Protein AF-A0A964MVT4-F1 (afdb_monomer)

Mean predicted aligned error: 5.6 Å

Foldseek 3Di:
DPPQPLLVQLLVVLCCVLCVPPDPVLLLVLLQVVLCCVPPPVPPDPPDDCCNDSSSVSNCRNAVLSLLLVQLLQVCVVVVFDQQAQEEEEQQCQLVSNLLSSQVPHPHGHEYEYEHQDPSSQVNNVVSCVSSVHHYHYDYDHSLVVLQVCVVDALVNLLRYEYEYEQNLLVDDPVSSVSSLVSVLVSLVSHHKYKYWHDPPCVSCVPPVVSCVVCVVSVKDKDKDWFQDADDPVNNVSCVSNVHDRGTSITIMITD

Sequence (256 aa):
MTADPRLTTWLVALESRHMANLTRQEFTRAVRALSARYVERRNQLPDRSPLDSAGKRAAFALFYAPVHLLTTREAIAHLGVRTDLASLVDLGCGTGVCSAAWALLHDTPPSITGVDAHPWTLDEARWNWRTLGLRGQATRGDLVAAAKNLLTQNDAALARTGVIAGWSINELPKPERALLLGTIDQLLARGVTLVILEPLARGVTPWWDGCVERLAPRGIVSGDVKTDTDLPAPLDSFSDAAGFRKKGLGARCLHR

pLDDT: mean 87.74, std 14.26, range [39.69, 98.88]

Secondary structure (DSSP, 8-state):
----HHHHHHHHHHHHHHHTT--HHHHHHHHHHHHHHHHH-TTS--S--TT-SHHHHHHIIIIIHHHHHHHHHHHHHHTT-----SEEEEET-TTSHHHHHHHTTSSSPPEEEEEES-HHHHHHHHHHHHHTT--EEEEES-HHHHHHHHTTS-HHHHTTEEEEEES-GGGS-HHHHHHHHHHHHHHHHTT-EEEEEE-S-GGG-TTHHHHHHHHGGGT-EEEEEEE-PPPPHHHHHHHHHHT--SS-EEEEEEE-

Solvent-accessible surface area (backbone atoms only — not comparable to full-atom values): 13578 Å² total; per-residue (Å²): 134,74,82,50,65,49,59,53,53,38,52,53,50,37,48,56,64,51,41,71,88,43,55,70,67,54,38,44,52,24,32,31,60,48,37,51,43,72,74,75,37,77,93,73,65,70,98,68,64,87,59,80,43,72,44,33,41,28,25,43,59,56,45,51,38,52,53,44,19,53,37,38,34,51,40,43,61,74,67,65,52,85,54,85,40,61,32,37,37,22,38,35,26,47,49,32,32,50,57,47,25,55,33,71,68,19,94,64,61,33,43,35,43,29,23,25,77,52,70,70,32,36,54,43,16,43,48,46,26,53,62,58,74,42,57,55,48,59,44,81,40,58,41,53,61,53,55,52,55,55,71,75,55,54,55,76,60,32,53,30,25,35,39,37,29,56,65,32,66,75,72,44,57,72,69,61,37,54,52,35,56,58,43,48,52,55,43,43,76,42,42,36,33,42,41,38,36,35,73,67,56,60,90,72,45,80,62,49,64,64,48,49,66,70,37,38,91,73,59,47,44,77,49,78,42,70,37,83,56,75,56,60,69,76,50,43,70,46,29,72,60,39,74,49,71,77,59,55,50,51,32,28,36,39,35,75

Radius of gyration: 17.41 Å; Cα contacts (8 Å, |Δi|>4): 433; chains: 1; bounding box: 40×40×51 Å

Structure (mmCIF, N/CA/C/O backbone):
data_AF-A0A964MVT4-F1
#
_entry.id   AF-A0A964MVT4-F1
#
loop_
_atom_site.group_PDB
_atom_site.id
_atom_site.type_symbol
_atom_site.label_atom_id
_atom_site.label_alt_id
_atom_site.label_comp_id
_atom_site.label_asym_id
_atom_site.label_entity_id
_atom_site.label_seq_id
_atom_site.pdbx_PDB_ins_code
_atom_site.Cartn_x
_atom_site.Cartn_y
_atom_site.Cartn_z
_atom_site.occupancy
_atom_site.B_iso_or_equiv
_atom_site.auth_seq_id
_atom_site.auth_comp_id
_atom_site.auth_asym_id
_atom_site.auth_atom_id
_atom_site.pdbx_PDB_model_num
ATOM 1 N N . MET A 1 1 ? 6.175 -19.168 -3.877 1.00 51.94 1 MET A N 1
ATOM 2 C CA . MET A 1 1 ? 5.626 -17.79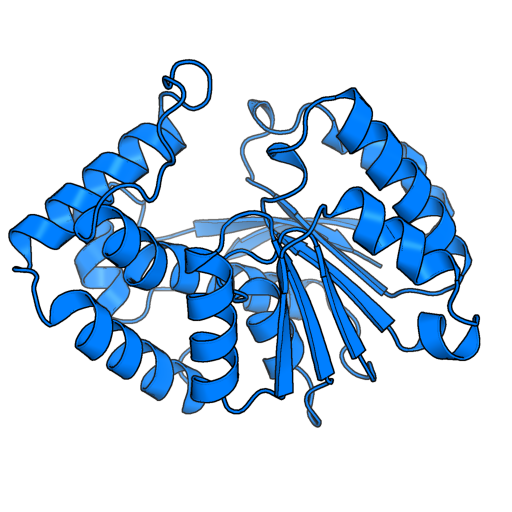5 -3.987 1.00 51.94 1 MET A CA 1
ATOM 3 C C . MET A 1 1 ? 4.815 -17.527 -5.265 1.00 51.94 1 MET A C 1
ATOM 5 O O . MET A 1 1 ? 3.920 -16.699 -5.215 1.00 51.94 1 MET A O 1
ATOM 9 N N . THR A 1 2 ? 5.021 -18.254 -6.371 1.00 53.09 2 THR A N 1
ATOM 10 C CA . THR A 1 2 ? 4.219 -18.173 -7.621 1.00 53.09 2 THR A CA 1
ATOM 11 C C . THR A 1 2 ? 3.040 -19.155 -7.703 1.00 53.09 2 THR A C 1
ATOM 13 O O . THR A 1 2 ? 2.444 -19.314 -8.763 1.00 53.09 2 THR A O 1
ATOM 16 N N . ALA A 1 3 ? 2.684 -19.827 -6.603 1.00 64.25 3 ALA A N 1
ATOM 17 C CA . ALA A 1 3 ? 1.617 -20.833 -6.617 1.00 64.25 3 ALA A CA 1
ATOM 18 C C . ALA A 1 3 ? 0.213 -20.228 -6.795 1.00 64.25 3 ALA A C 1
ATOM 20 O O . ALA A 1 3 ? -0.710 -20.942 -7.169 1.00 64.25 3 ALA A O 1
ATOM 21 N N . ASP A 1 4 ? 0.047 -18.924 -6.541 1.00 81.44 4 ASP A N 1
ATOM 22 C CA . ASP A 1 4 ? -1.209 -18.223 -6.798 1.00 81.44 4 ASP A CA 1
ATOM 23 C C . ASP A 1 4 ? -1.303 -17.854 -8.292 1.00 81.44 4 ASP A C 1
ATOM 25 O O . ASP A 1 4 ? -0.580 -16.955 -8.743 1.00 81.44 4 ASP A O 1
ATOM 29 N N . PRO A 1 5 ? -2.184 -18.501 -9.079 1.00 88.19 5 PRO A N 1
ATOM 30 C CA . PRO A 1 5 ? -2.280 -18.263 -10.520 1.00 88.19 5 PRO A CA 1
ATOM 31 C C . PRO A 1 5 ? -2.678 -16.818 -10.856 1.00 88.19 5 PRO A C 1
ATOM 33 O O . PRO A 1 5 ? -2.366 -16.330 -11.948 1.00 88.19 5 PRO A O 1
ATOM 36 N N . ARG A 1 6 ? -3.310 -16.100 -9.914 1.00 91.62 6 ARG A N 1
ATOM 37 C CA . ARG A 1 6 ? -3.652 -14.679 -10.070 1.00 91.62 6 ARG A CA 1
ATOM 38 C C . ARG A 1 6 ? -2.398 -13.817 -10.173 1.00 91.62 6 ARG A C 1
ATOM 40 O O . ARG A 1 6 ? -2.363 -12.908 -10.995 1.00 91.62 6 ARG A O 1
ATOM 47 N N . LEU A 1 7 ? -1.352 -14.126 -9.398 1.00 90.94 7 LEU A N 1
ATOM 48 C CA . LEU A 1 7 ? -0.091 -13.378 -9.435 1.00 90.94 7 LEU A CA 1
ATOM 49 C C . LEU A 1 7 ? 0.646 -13.584 -10.755 1.00 90.94 7 LEU A C 1
ATOM 51 O O . LEU A 1 7 ? 1.121 -12.617 -11.343 1.00 90.94 7 LEU A O 1
ATOM 55 N N . THR A 1 8 ? 0.697 -14.820 -11.251 1.00 89.62 8 THR A N 1
ATOM 56 C CA . THR A 1 8 ? 1.307 -15.123 -12.553 1.00 89.62 8 THR A CA 1
ATOM 57 C C . THR A 1 8 ? 0.573 -14.400 -13.683 1.00 89.62 8 THR A C 1
ATOM 59 O O . THR A 1 8 ? 1.203 -13.727 -14.496 1.00 89.62 8 THR A O 1
ATOM 62 N N . THR A 1 9 ? -0.762 -14.466 -13.691 1.00 92.50 9 THR A N 1
ATOM 63 C CA . THR A 1 9 ? -1.601 -13.771 -14.683 1.00 92.50 9 THR A CA 1
ATOM 64 C C . THR A 1 9 ? -1.392 -12.258 -14.632 1.00 92.50 9 THR A C 1
ATOM 66 O O . THR A 1 9 ? -1.230 -11.612 -15.666 1.00 92.50 9 THR A O 1
ATOM 69 N N . TRP A 1 10 ? -1.342 -11.689 -13.428 1.00 95.38 10 TRP A N 1
ATOM 70 C CA . TRP A 1 10 ? -1.111 -10.265 -13.219 1.00 95.38 10 TRP A CA 1
ATOM 71 C C . TRP A 1 10 ? 0.275 -9.803 -13.685 1.00 95.38 10 TRP A C 1
ATOM 73 O O . TRP A 1 10 ? 0.366 -8.776 -14.352 1.00 95.38 10 TRP A O 1
ATOM 83 N N . LEU A 1 11 ? 1.339 -10.565 -13.410 1.00 92.94 11 LEU A N 1
ATOM 84 C CA . LEU A 1 11 ? 2.696 -10.239 -13.870 1.00 92.94 11 LEU A CA 1
ATOM 85 C C . LEU A 1 11 ? 2.801 -10.236 -15.400 1.00 92.94 11 LEU A C 1
ATOM 87 O O . LEU A 1 11 ? 3.365 -9.303 -15.969 1.00 92.94 11 LEU A O 1
ATOM 91 N N . VAL A 1 12 ? 2.208 -11.229 -16.070 1.00 92.25 12 VAL A N 1
ATOM 92 C CA . VAL A 1 12 ? 2.156 -11.281 -17.542 1.00 92.25 12 VAL A CA 1
ATOM 93 C C . VAL A 1 12 ? 1.367 -10.094 -18.102 1.00 92.25 12 VAL A C 1
ATOM 95 O O . VAL A 1 12 ? 1.794 -9.455 -19.065 1.00 92.25 12 VAL A O 1
ATOM 98 N N . ALA A 1 13 ? 0.233 -9.755 -17.483 1.00 95.12 13 ALA A N 1
ATOM 99 C CA . ALA A 1 13 ? -0.580 -8.615 -17.893 1.00 95.12 13 ALA A CA 1
ATOM 100 C C . ALA A 1 13 ? 0.151 -7.275 -17.693 1.00 95.12 13 ALA A C 1
ATOM 102 O O . ALA A 1 13 ? 0.054 -6.394 -18.549 1.00 95.12 13 ALA A O 1
ATOM 103 N N . LEU A 1 14 ? 0.902 -7.121 -16.596 1.00 94.50 14 LEU A N 1
ATOM 104 C CA . LEU A 1 14 ? 1.741 -5.949 -16.346 1.00 94.50 14 LEU A CA 1
ATOM 105 C C . LEU A 1 14 ? 2.818 -5.808 -17.417 1.00 94.50 14 LEU A C 1
ATOM 107 O O . LEU A 1 14 ? 2.996 -4.714 -17.951 1.00 94.50 14 LEU A O 1
ATOM 111 N N . GLU A 1 15 ? 3.521 -6.900 -17.728 1.00 92.50 15 GLU A N 1
ATOM 112 C CA . GLU A 1 15 ? 4.575 -6.901 -18.740 1.00 92.50 15 GLU A CA 1
ATOM 113 C C . GLU A 1 15 ? 3.999 -6.508 -20.098 1.00 92.50 15 GLU A C 1
ATOM 115 O O . GLU A 1 15 ? 4.457 -5.536 -20.694 1.00 92.50 15 GLU A O 1
ATOM 120 N N . SER A 1 16 ? 2.925 -7.170 -20.536 1.00 93.62 16 SER A N 1
ATOM 121 C CA . SER A 1 16 ? 2.254 -6.846 -21.796 1.00 93.62 16 SER A CA 1
ATOM 122 C C . SER A 1 16 ? 1.813 -5.378 -21.864 1.00 93.62 16 SER A C 1
ATOM 124 O O . SER A 1 16 ? 2.060 -4.711 -22.868 1.00 93.62 16 SER A O 1
ATOM 126 N N . ARG A 1 17 ? 1.208 -4.847 -20.794 1.00 94.75 17 ARG A N 1
ATOM 127 C CA . ARG A 1 17 ? 0.702 -3.467 -20.742 1.00 94.75 17 ARG A CA 1
ATOM 128 C C . ARG A 1 17 ? 1.821 -2.430 -20.772 1.00 94.75 17 ARG A C 1
ATOM 130 O O . ARG A 1 17 ? 1.742 -1.467 -21.532 1.00 94.75 17 ARG A O 1
ATOM 137 N N . HIS A 1 18 ? 2.834 -2.594 -19.925 1.00 94.00 18 HIS A N 1
ATOM 138 C CA . HIS A 1 18 ? 3.852 -1.565 -19.696 1.00 94.00 18 HIS A CA 1
ATOM 139 C C . HIS A 1 18 ? 5.043 -1.668 -20.651 1.00 94.00 18 HIS A C 1
ATOM 141 O O . HIS A 1 18 ? 5.735 -0.671 -20.847 1.00 94.00 18 HIS A O 1
ATOM 147 N N . MET A 1 19 ? 5.238 -2.815 -21.308 1.00 92.25 19 MET A N 1
ATOM 148 C CA . MET A 1 19 ? 6.232 -2.987 -22.374 1.00 92.25 19 MET A CA 1
ATOM 149 C C . MET A 1 19 ? 5.684 -2.704 -23.778 1.00 92.25 19 MET A C 1
ATOM 151 O O . MET A 1 19 ? 6.477 -2.603 -24.708 1.00 92.25 19 MET A O 1
ATOM 155 N N . ALA A 1 20 ? 4.367 -2.527 -23.956 1.00 92.88 20 ALA A N 1
ATOM 156 C CA . ALA A 1 20 ? 3.736 -2.368 -25.275 1.00 92.88 20 ALA A CA 1
ATOM 157 C C . ALA A 1 20 ? 4.391 -1.300 -26.171 1.00 92.88 20 ALA A C 1
ATOM 159 O O . ALA A 1 20 ? 4.439 -1.459 -27.385 1.00 92.88 20 ALA A O 1
ATOM 160 N N . ASN A 1 21 ? 4.905 -0.225 -25.564 1.00 90.38 21 ASN A N 1
ATOM 161 C CA . ASN A 1 21 ? 5.529 0.900 -26.264 1.00 90.38 21 ASN A CA 1
ATOM 162 C C . ASN A 1 21 ? 6.964 1.176 -25.786 1.00 90.38 21 ASN A C 1
ATOM 164 O O . ASN A 1 21 ? 7.440 2.302 -25.911 1.00 90.38 21 ASN A O 1
ATOM 168 N N . LEU A 1 22 ? 7.628 0.191 -25.174 1.00 91.94 22 LEU A N 1
ATOM 169 C CA . LEU A 1 22 ? 8.990 0.334 -24.666 1.00 91.94 22 LEU A CA 1
ATOM 170 C C . LEU A 1 22 ? 9.855 -0.829 -25.127 1.00 91.94 22 LEU A C 1
ATOM 172 O O . LEU A 1 22 ? 9.506 -1.999 -24.987 1.00 91.94 22 LEU A O 1
ATOM 176 N N . THR A 1 23 ? 11.054 -0.510 -25.591 1.00 90.62 23 THR A N 1
ATOM 177 C CA . THR A 1 23 ? 12.108 -1.508 -25.722 1.00 90.62 23 THR A CA 1
ATOM 178 C C . THR A 1 23 ? 12.603 -1.935 -24.339 1.00 90.62 23 THR A C 1
ATOM 180 O O . THR A 1 23 ? 12.559 -1.184 -23.358 1.00 90.62 23 THR A O 1
ATOM 183 N N . ARG A 1 24 ? 13.178 -3.139 -24.254 1.00 87.06 24 ARG A N 1
ATOM 184 C CA . ARG A 1 24 ? 13.827 -3.617 -23.023 1.00 87.06 24 ARG A CA 1
ATOM 185 C C . ARG A 1 24 ? 14.935 -2.670 -22.543 1.00 87.06 24 ARG A C 1
ATOM 187 O O . ARG A 1 24 ? 15.077 -2.469 -21.343 1.00 87.06 24 ARG A O 1
ATOM 194 N N . GLN A 1 25 ? 15.680 -2.046 -23.458 1.00 87.69 25 GLN A N 1
ATOM 195 C CA . GLN A 1 25 ? 16.729 -1.084 -23.104 1.00 87.69 25 GLN A CA 1
ATOM 196 C C . GLN A 1 25 ? 16.159 0.191 -22.468 1.00 87.69 25 GLN A C 1
ATOM 198 O O . GLN A 1 25 ? 16.685 0.654 -21.453 1.00 87.69 25 GLN A O 1
ATOM 203 N N . GLU A 1 26 ? 15.075 0.742 -23.021 1.00 90.62 26 GLU A N 1
ATOM 204 C CA . GLU A 1 26 ? 14.391 1.911 -22.455 1.00 90.62 26 GLU A CA 1
ATOM 205 C C . GLU A 1 26 ? 13.823 1.610 -21.070 1.00 90.62 26 GLU A C 1
ATOM 207 O O . GLU A 1 26 ? 14.009 2.403 -20.143 1.00 90.62 26 GLU A O 1
ATOM 212 N N . PHE A 1 27 ? 13.207 0.437 -20.905 1.00 89.69 27 PHE A N 1
ATOM 213 C CA . PHE A 1 27 ? 12.705 -0.019 -19.616 1.00 89.69 27 PHE A CA 1
ATOM 214 C C . PHE A 1 27 ? 13.830 -0.151 -18.579 1.00 89.69 27 PHE A C 1
ATOM 216 O O . PHE A 1 27 ? 13.778 0.473 -17.520 1.00 89.69 27 PHE A O 1
ATOM 223 N N . THR A 1 28 ? 14.903 -0.881 -18.901 1.00 86.44 28 THR A N 1
ATOM 224 C CA . THR A 1 28 ? 16.081 -1.029 -18.032 1.00 86.44 28 THR A CA 1
ATOM 225 C C . THR A 1 28 ? 16.680 0.325 -17.644 1.00 86.44 28 THR A C 1
ATOM 227 O O . THR A 1 28 ? 17.035 0.542 -16.482 1.00 86.44 28 THR A O 1
ATOM 230 N N . ARG A 1 29 ? 16.771 1.269 -18.588 1.00 87.19 29 ARG A N 1
ATOM 231 C CA . ARG A 1 29 ? 17.250 2.627 -18.310 1.00 87.19 29 ARG A CA 1
ATOM 232 C C . ARG A 1 29 ? 16.333 3.362 -17.334 1.00 87.19 29 ARG A C 1
ATOM 234 O O . ARG A 1 29 ? 16.834 4.043 -16.441 1.00 87.19 29 ARG A O 1
ATOM 241 N N . ALA A 1 30 ? 15.018 3.218 -17.480 1.00 88.56 30 ALA A N 1
ATOM 242 C CA . ALA A 1 30 ? 14.048 3.827 -16.580 1.00 88.56 30 ALA A CA 1
ATOM 243 C C . ALA A 1 30 ? 14.106 3.233 -15.164 1.00 88.56 30 ALA A C 1
ATOM 245 O O . ALA A 1 30 ? 14.093 3.993 -14.195 1.00 88.56 30 ALA A O 1
ATOM 246 N N . VAL A 1 31 ? 14.255 1.909 -15.039 1.00 85.00 31 VAL A N 1
ATOM 247 C CA . VAL A 1 31 ? 14.448 1.236 -13.744 1.00 85.00 31 VAL A CA 1
ATOM 248 C C . VAL A 1 31 ? 15.709 1.758 -13.055 1.00 85.00 31 VAL A C 1
ATOM 250 O O . VAL A 1 31 ? 15.634 2.209 -11.917 1.00 85.00 31 VAL A O 1
ATOM 253 N N . ARG A 1 32 ? 16.850 1.818 -13.756 1.00 82.06 32 ARG A N 1
ATOM 254 C CA . ARG A 1 32 ? 18.101 2.394 -13.218 1.00 82.06 32 ARG A CA 1
ATOM 255 C C . ARG A 1 32 ? 17.933 3.841 -12.761 1.00 82.06 32 ARG A C 1
ATOM 257 O O . ARG A 1 32 ? 18.412 4.215 -11.692 1.00 82.06 32 ARG A O 1
ATOM 264 N N . ALA A 1 33 ? 17.243 4.650 -13.564 1.00 81.12 33 ALA A N 1
ATOM 265 C CA . ALA A 1 33 ? 16.996 6.051 -13.249 1.00 81.12 33 ALA A CA 1
ATOM 266 C C . ALA A 1 33 ? 16.136 6.226 -11.986 1.00 81.12 33 ALA A C 1
ATOM 268 O O . ALA A 1 33 ? 16.351 7.180 -11.238 1.00 81.12 33 ALA A O 1
ATOM 269 N N . LEU A 1 34 ? 15.186 5.320 -11.728 1.00 77.00 34 LEU A N 1
ATOM 270 C CA . LEU A 1 34 ? 14.426 5.298 -10.477 1.00 77.00 34 LEU A CA 1
ATOM 271 C C . LEU A 1 34 ? 15.247 4.735 -9.312 1.00 77.00 34 LEU A C 1
ATOM 273 O O . LEU A 1 34 ? 15.241 5.348 -8.249 1.00 77.00 34 LEU A O 1
ATOM 277 N N . SER A 1 35 ? 16.020 3.662 -9.500 1.00 72.00 35 SER A N 1
ATOM 278 C CA . SER A 1 35 ? 16.864 3.082 -8.441 1.00 72.00 35 SER A CA 1
ATOM 279 C C . SER A 1 35 ? 17.860 4.091 -7.881 1.00 72.00 35 SER A C 1
ATOM 281 O O . SER A 1 35 ? 17.959 4.237 -6.666 1.00 72.00 35 SER A O 1
ATOM 283 N N . ALA A 1 36 ? 18.539 4.858 -8.741 1.00 61.84 36 ALA A N 1
ATOM 284 C CA . ALA A 1 36 ? 19.455 5.912 -8.297 1.00 61.84 36 ALA A CA 1
ATOM 285 C C . ALA A 1 36 ? 18.740 6.986 -7.449 1.00 61.84 36 ALA A C 1
ATOM 287 O O . ALA A 1 36 ? 19.291 7.499 -6.475 1.00 61.84 36 ALA A O 1
ATOM 288 N N . ARG A 1 37 ? 17.475 7.295 -7.770 1.00 59.50 37 ARG A N 1
ATOM 289 C CA . ARG A 1 37 ? 16.637 8.212 -6.978 1.00 59.50 37 ARG A CA 1
ATOM 290 C C . ARG A 1 37 ? 16.221 7.607 -5.634 1.00 59.50 37 ARG A C 1
ATOM 292 O O . ARG A 1 37 ? 16.208 8.327 -4.640 1.00 59.50 37 ARG A O 1
ATOM 299 N N . TYR A 1 38 ? 15.912 6.311 -5.610 1.00 59.47 38 TYR A N 1
ATOM 300 C CA . TYR A 1 38 ? 15.508 5.572 -4.411 1.00 59.47 38 TYR A CA 1
ATOM 301 C C . TYR A 1 38 ? 16.663 5.335 -3.425 1.00 59.47 38 TYR A C 1
ATOM 303 O O . TYR A 1 38 ? 16.434 5.392 -2.220 1.00 59.47 38 TYR A O 1
ATOM 311 N N . VAL A 1 39 ? 17.881 5.084 -3.919 1.00 51.34 39 VAL A N 1
ATOM 312 C CA . VAL A 1 39 ? 19.040 4.682 -3.100 1.00 51.34 39 VAL A CA 1
ATOM 313 C C . VAL A 1 39 ? 19.921 5.865 -2.686 1.00 51.34 39 VAL A C 1
ATOM 315 O O . VAL A 1 39 ? 20.386 5.895 -1.552 1.00 51.34 39 VAL A O 1
ATOM 318 N N . GLU A 1 40 ? 20.148 6.854 -3.559 1.00 40.66 40 GLU A N 1
ATOM 319 C CA . GLU A 1 40 ? 21.238 7.823 -3.345 1.00 40.66 40 GLU A CA 1
ATOM 320 C C . GLU A 1 40 ? 20.779 9.261 -3.056 1.00 40.66 40 GLU A C 1
ATOM 322 O O . GLU A 1 40 ? 21.551 10.034 -2.492 1.00 40.66 40 GLU A O 1
ATOM 327 N N . ARG A 1 41 ? 19.565 9.681 -3.461 1.00 44.56 41 ARG A N 1
ATOM 328 C CA . ARG A 1 41 ? 19.238 11.127 -3.558 1.00 44.56 41 ARG A CA 1
ATOM 329 C C . ARG A 1 41 ? 17.814 11.539 -3.171 1.00 44.56 41 ARG A C 1
ATOM 331 O O . ARG A 1 41 ? 17.327 12.548 -3.677 1.00 44.56 41 ARG A O 1
ATOM 338 N N . ARG A 1 42 ? 17.140 10.842 -2.249 1.00 49.88 42 ARG A N 1
ATOM 339 C CA . ARG A 1 42 ? 15.764 11.214 -1.833 1.00 49.88 42 ARG A CA 1
ATOM 340 C C . ARG A 1 42 ? 15.655 12.655 -1.285 1.00 49.88 42 ARG A C 1
ATOM 342 O O . ARG A 1 42 ? 14.632 13.291 -1.493 1.00 49.88 42 ARG A O 1
ATOM 349 N N . ASN A 1 43 ? 16.730 13.200 -0.700 1.00 39.78 43 ASN A N 1
ATOM 350 C CA . ASN A 1 43 ? 16.789 14.566 -0.144 1.00 39.78 43 ASN A CA 1
ATOM 351 C C . ASN A 1 43 ? 17.239 15.668 -1.131 1.00 39.78 43 ASN A C 1
ATOM 353 O O . ASN A 1 43 ? 17.354 16.819 -0.724 1.00 39.78 43 ASN A O 1
ATOM 357 N N . GLN A 1 44 ? 17.546 15.349 -2.395 1.00 39.69 44 GLN A N 1
ATOM 358 C CA . GLN A 1 44 ? 18.120 16.313 -3.358 1.00 39.69 44 GLN A CA 1
ATOM 359 C C . GLN A 1 44 ? 17.345 16.411 -4.680 1.00 39.69 44 GLN A C 1
ATOM 361 O O . GLN A 1 44 ? 17.862 16.940 -5.666 1.00 39.69 44 GLN A O 1
ATOM 366 N N . LEU A 1 45 ? 16.127 15.874 -4.755 1.00 40.84 45 LEU A N 1
ATOM 367 C CA . LEU A 1 45 ? 15.395 15.850 -6.018 1.00 4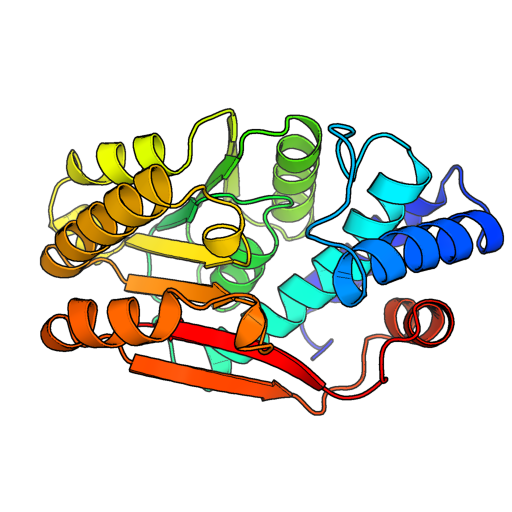0.84 45 LEU A CA 1
ATOM 368 C C . LEU A 1 45 ? 14.540 17.115 -6.197 1.00 40.84 45 LEU A C 1
ATOM 370 O O . LEU A 1 45 ? 13.815 17.487 -5.278 1.00 40.84 45 LEU A O 1
ATOM 374 N N . PRO A 1 46 ? 14.605 17.772 -7.372 1.00 39.78 46 PRO A N 1
ATOM 375 C CA . PRO A 1 46 ? 13.710 18.875 -7.709 1.00 39.78 46 PRO A CA 1
ATOM 376 C C . PRO A 1 46 ? 12.255 18.390 -7.800 1.00 39.78 46 PRO A C 1
ATOM 378 O O . PRO A 1 46 ? 12.020 17.207 -8.044 1.00 39.78 46 PRO A O 1
ATOM 381 N N . ASP A 1 47 ? 11.316 19.336 -7.706 1.00 48.28 47 ASP A N 1
ATOM 382 C CA . ASP A 1 47 ? 9.834 19.254 -7.671 1.00 48.28 47 ASP A CA 1
ATOM 383 C C . ASP A 1 47 ? 9.121 18.389 -8.749 1.00 48.28 47 ASP A C 1
ATOM 385 O O . ASP A 1 47 ? 7.897 18.392 -8.873 1.00 48.28 47 ASP A O 1
ATOM 389 N N . ARG A 1 48 ? 9.852 17.650 -9.594 1.00 50.66 48 ARG A N 1
ATOM 390 C CA . ARG A 1 48 ? 9.283 16.818 -10.665 1.00 50.66 48 ARG A CA 1
ATOM 391 C C . ARG A 1 48 ? 8.911 15.431 -10.149 1.00 50.66 48 ARG A C 1
ATOM 393 O O . ARG A 1 48 ? 9.790 14.661 -9.750 1.00 50.66 48 ARG A O 1
ATOM 400 N N . SER A 1 49 ? 7.620 15.101 -10.268 1.00 62.09 49 SER A N 1
ATOM 401 C CA . SER A 1 49 ? 7.047 13.795 -9.916 1.00 62.09 49 SER A CA 1
ATOM 402 C C . SER A 1 49 ? 7.925 12.631 -10.410 1.00 62.09 49 SER A C 1
ATOM 404 O O . SER A 1 49 ? 8.368 12.634 -11.568 1.00 62.09 49 SER A O 1
ATOM 406 N N . PRO A 1 50 ? 8.167 11.596 -9.581 1.00 62.50 50 PRO A N 1
ATOM 407 C CA . PRO A 1 50 ? 8.908 10.402 -9.987 1.00 62.50 50 PRO A CA 1
ATOM 408 C C . PRO A 1 50 ? 8.250 9.639 -11.151 1.00 62.50 50 PRO A C 1
ATOM 410 O O . PRO A 1 50 ? 8.875 8.740 -11.701 1.00 62.50 50 PRO A O 1
ATOM 413 N N . LEU A 1 51 ? 7.038 10.019 -11.570 1.00 75.25 51 LEU A N 1
ATOM 414 C CA . LEU A 1 51 ? 6.207 9.337 -12.565 1.00 75.25 51 LEU A CA 1
ATOM 415 C C . LEU A 1 51 ? 5.932 10.196 -13.819 1.00 75.25 51 LEU A C 1
ATOM 417 O O . LEU A 1 51 ? 4.966 9.967 -14.549 1.00 75.25 51 LEU A O 1
ATOM 421 N N . ASP A 1 52 ? 6.775 11.198 -14.080 1.00 80.88 52 ASP A N 1
ATOM 422 C CA . ASP A 1 52 ? 6.619 12.162 -15.181 1.00 80.88 52 ASP A CA 1
ATOM 423 C C . ASP A 1 52 ? 6.677 11.539 -16.597 1.00 80.88 52 ASP A C 1
ATOM 425 O O . ASP A 1 52 ? 6.024 12.041 -17.513 1.00 80.88 52 ASP A O 1
ATOM 429 N N . SER A 1 53 ? 7.367 10.410 -16.792 1.00 86.94 53 SER A N 1
ATOM 430 C CA . SER A 1 53 ? 7.516 9.753 -18.101 1.00 86.94 53 SER A CA 1
ATOM 431 C C . SER A 1 53 ? 6.875 8.366 -18.175 1.00 86.94 53 SER A C 1
ATOM 433 O O . SER A 1 53 ? 6.718 7.676 -17.167 1.00 86.94 53 SER A O 1
ATOM 435 N N . ALA A 1 54 ? 6.544 7.925 -19.396 1.00 89.19 54 ALA A N 1
ATOM 436 C CA . ALA A 1 54 ? 6.027 6.577 -19.647 1.00 89.19 54 ALA A CA 1
ATOM 437 C C . ALA A 1 54 ? 7.002 5.490 -19.165 1.00 89.19 54 ALA A C 1
ATOM 439 O O . ALA A 1 54 ? 6.580 4.547 -18.507 1.00 89.19 54 ALA A O 1
ATOM 440 N N . GLY A 1 55 ? 8.309 5.674 -19.393 1.00 91.06 55 GLY A N 1
ATOM 441 C CA . GLY A 1 55 ? 9.339 4.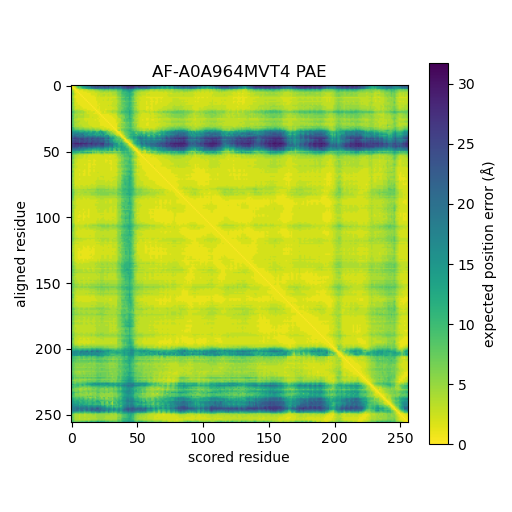755 -18.906 1.00 91.06 55 GLY A CA 1
ATOM 442 C C . GLY A 1 55 ? 9.385 4.652 -17.379 1.00 91.06 55 GLY A C 1
ATOM 443 O O . GLY A 1 55 ? 9.456 3.549 -16.848 1.00 91.06 55 GLY A O 1
ATOM 444 N N . LYS A 1 56 ? 9.303 5.774 -16.647 1.00 88.56 56 LYS A N 1
ATOM 445 C CA . LYS A 1 56 ? 9.294 5.739 -15.171 1.00 88.56 56 LYS A CA 1
ATOM 446 C C . LYS A 1 56 ? 8.013 5.113 -14.623 1.00 88.56 56 LYS A C 1
ATOM 448 O O . LYS A 1 56 ? 8.073 4.341 -13.674 1.00 88.56 56 LYS A O 1
ATOM 453 N N . ARG A 1 57 ? 6.869 5.401 -15.247 1.00 92.50 57 ARG A N 1
ATOM 454 C CA . ARG A 1 57 ? 5.586 4.762 -14.926 1.00 92.50 57 ARG A CA 1
ATOM 455 C C . ARG A 1 57 ? 5.638 3.250 -15.137 1.00 92.50 57 ARG A C 1
ATOM 457 O O . ARG A 1 57 ? 5.281 2.509 -14.227 1.00 92.50 57 ARG A O 1
ATOM 464 N N . ALA A 1 58 ? 6.181 2.801 -16.267 1.00 92.56 58 ALA A N 1
ATOM 465 C CA . ALA A 1 58 ? 6.409 1.387 -16.539 1.00 92.56 58 ALA A CA 1
ATOM 466 C C . ALA A 1 58 ? 7.358 0.757 -15.512 1.00 92.56 58 ALA A C 1
ATOM 468 O O . ALA A 1 58 ? 7.038 -0.282 -14.951 1.00 92.56 58 ALA A O 1
ATOM 469 N N . ALA A 1 59 ? 8.490 1.393 -15.199 1.00 90.00 59 ALA A N 1
ATOM 470 C CA . ALA A 1 59 ? 9.424 0.897 -14.188 1.00 90.00 59 ALA A CA 1
ATOM 471 C C . ALA A 1 59 ? 8.776 0.790 -12.794 1.00 90.00 59 ALA A C 1
ATOM 473 O O . ALA A 1 59 ? 8.967 -0.205 -12.097 1.00 90.00 59 ALA A O 1
ATOM 474 N N . PHE A 1 60 ? 7.962 1.769 -12.395 1.00 89.50 60 PHE A N 1
ATOM 475 C CA . PHE A 1 60 ? 7.217 1.700 -11.140 1.00 89.50 60 PHE A CA 1
ATOM 476 C C . PHE A 1 60 ? 6.200 0.552 -11.137 1.00 89.50 60 PHE A C 1
ATOM 478 O O . PHE A 1 60 ? 6.178 -0.244 -10.201 1.00 89.50 60 PHE A O 1
ATOM 485 N N . ALA A 1 61 ? 5.393 0.432 -12.191 1.00 93.19 61 ALA A N 1
ATOM 486 C CA . ALA A 1 61 ? 4.324 -0.558 -12.265 1.00 93.19 61 ALA A CA 1
ATOM 487 C C . ALA A 1 61 ? 4.819 -1.996 -12.498 1.00 93.19 61 ALA A C 1
ATOM 489 O O . ALA A 1 61 ? 4.252 -2.920 -11.931 1.00 93.19 61 ALA A O 1
ATOM 490 N N . LEU A 1 62 ? 5.864 -2.199 -13.304 1.00 91.56 62 LEU A N 1
ATOM 491 C CA . LEU A 1 62 ? 6.353 -3.525 -13.701 1.00 91.56 62 LEU A CA 1
ATOM 492 C C . LEU A 1 62 ? 7.493 -4.048 -12.817 1.00 91.56 62 LEU A C 1
ATOM 494 O O . LEU A 1 62 ? 7.725 -5.250 -12.796 1.00 91.56 62 LEU A O 1
ATOM 498 N N . PHE A 1 63 ? 8.202 -3.186 -12.080 1.00 88.38 63 PHE A N 1
ATOM 499 C CA . PHE A 1 63 ? 9.280 -3.620 -11.184 1.00 88.38 63 PHE A CA 1
ATOM 500 C C . PHE A 1 63 ? 8.949 -3.371 -9.709 1.00 88.38 63 PHE A C 1
ATOM 502 O O . PHE A 1 63 ? 8.794 -4.322 -8.944 1.00 88.38 63 PHE A O 1
ATOM 509 N N . TYR A 1 64 ? 8.790 -2.109 -9.299 1.00 87.50 64 TYR A N 1
ATOM 510 C CA . TYR A 1 64 ? 8.629 -1.774 -7.877 1.00 87.50 64 TYR A CA 1
ATOM 511 C C . TYR A 1 64 ? 7.298 -2.242 -7.289 1.00 87.50 64 TYR A C 1
ATOM 513 O O . TYR A 1 64 ? 7.273 -2.749 -6.172 1.00 87.50 64 TYR A O 1
ATOM 521 N N . ALA A 1 65 ? 6.195 -2.119 -8.026 1.00 92.62 65 ALA A N 1
ATOM 522 C CA . ALA A 1 65 ? 4.889 -2.536 -7.532 1.00 92.62 65 ALA A CA 1
ATOM 523 C C . ALA A 1 65 ? 4.818 -4.061 -7.271 1.00 92.62 65 ALA A C 1
ATOM 525 O O . ALA A 1 65 ? 4.387 -4.444 -6.183 1.00 92.62 65 ALA A O 1
ATOM 526 N N . PRO A 1 66 ? 5.314 -4.948 -8.158 1.00 92.25 66 PRO A N 1
ATOM 527 C CA . PRO A 1 66 ? 5.479 -6.367 -7.843 1.00 92.25 66 PRO A CA 1
ATOM 528 C C . PRO A 1 66 ? 6.392 -6.643 -6.653 1.00 92.25 66 PRO A C 1
ATOM 530 O O . PRO A 1 66 ? 6.037 -7.440 -5.789 1.00 92.25 66 PRO A O 1
ATOM 533 N N . VAL A 1 67 ? 7.531 -5.955 -6.562 1.00 88.62 67 VAL A N 1
ATOM 534 C CA . VAL A 1 67 ? 8.446 -6.053 -5.415 1.00 88.62 67 VAL A CA 1
ATOM 535 C C . VAL A 1 67 ? 7.726 -5.705 -4.103 1.00 88.62 67 VAL A C 1
ATOM 537 O O . VAL A 1 67 ? 7.818 -6.460 -3.134 1.00 88.62 67 VAL A O 1
ATOM 540 N N . HIS A 1 68 ? 6.950 -4.619 -4.073 1.00 92.31 68 HIS A N 1
ATOM 541 C CA . HIS A 1 68 ? 6.149 -4.215 -2.915 1.00 92.31 68 HIS A CA 1
ATOM 542 C C . HIS A 1 68 ? 5.025 -5.208 -2.607 1.00 92.31 68 HIS A C 1
ATOM 544 O O . HIS A 1 68 ? 4.817 -5.525 -1.437 1.00 92.31 68 HIS A O 1
ATOM 550 N N . LEU A 1 69 ? 4.336 -5.737 -3.626 1.00 94.62 69 LEU A N 1
ATOM 551 C CA . LEU A 1 69 ? 3.298 -6.755 -3.448 1.00 94.62 69 LEU A CA 1
ATOM 552 C C . LEU A 1 69 ? 3.868 -7.990 -2.751 1.00 94.62 69 LEU A C 1
ATOM 554 O O . LEU A 1 69 ? 3.328 -8.437 -1.743 1.00 94.62 69 LEU A O 1
ATOM 558 N N . LEU A 1 70 ? 4.967 -8.528 -3.286 1.00 91.31 70 LEU A N 1
ATOM 559 C CA . LEU A 1 70 ? 5.607 -9.729 -2.759 1.00 91.31 70 LEU A CA 1
ATOM 560 C C . LEU A 1 70 ? 6.133 -9.489 -1.340 1.00 91.31 70 LEU A C 1
ATOM 562 O O . LEU A 1 70 ? 5.846 -10.277 -0.447 1.00 91.31 70 LEU A O 1
ATOM 566 N N . THR A 1 71 ? 6.810 -8.359 -1.110 1.00 91.00 71 THR A N 1
ATOM 567 C CA . THR A 1 71 ? 7.297 -7.977 0.227 1.00 91.00 71 THR A CA 1
ATOM 568 C C . THR A 1 71 ? 6.150 -7.878 1.231 1.00 91.00 71 THR A C 1
ATOM 570 O O . THR A 1 71 ? 6.249 -8.404 2.335 1.00 91.00 71 THR A O 1
ATOM 573 N N . THR A 1 72 ? 5.046 -7.235 0.846 1.00 94.88 72 THR A N 1
ATOM 574 C CA . THR A 1 72 ? 3.884 -7.047 1.723 1.00 94.88 72 THR A CA 1
ATOM 575 C C . THR A 1 72 ? 3.204 -8.373 2.032 1.00 94.88 72 THR A C 1
ATOM 577 O O . THR A 1 72 ? 2.877 -8.637 3.184 1.00 94.88 72 THR A O 1
ATOM 580 N N . ARG A 1 73 ? 3.015 -9.228 1.020 1.00 93.50 73 ARG A N 1
ATOM 581 C CA . ARG A 1 73 ? 2.382 -10.540 1.187 1.00 93.50 73 ARG A CA 1
ATOM 582 C C . ARG A 1 73 ? 3.172 -11.401 2.167 1.00 93.50 73 ARG A C 1
ATOM 584 O O . ARG A 1 73 ? 2.586 -11.951 3.094 1.00 93.50 73 ARG A O 1
ATOM 591 N N . GLU A 1 74 ? 4.488 -11.472 1.986 1.00 90.81 74 GLU A N 1
ATOM 592 C CA . GLU A 1 74 ? 5.356 -12.235 2.881 1.00 90.81 74 GLU A CA 1
ATOM 593 C C . GLU A 1 74 ? 5.403 -11.630 4.285 1.00 90.81 74 GLU A C 1
ATOM 595 O O . GLU A 1 74 ? 5.344 -12.368 5.263 1.00 90.81 74 GLU A O 1
ATOM 600 N N . ALA A 1 75 ? 5.433 -10.301 4.411 1.00 92.44 75 ALA A N 1
ATOM 601 C CA . ALA A 1 75 ? 5.401 -9.650 5.715 1.00 92.44 75 ALA A CA 1
ATOM 602 C C . ALA A 1 75 ? 4.110 -9.953 6.484 1.00 92.44 75 ALA A C 1
ATOM 604 O O . ALA A 1 75 ? 4.171 -10.378 7.632 1.00 92.44 75 ALA A O 1
ATOM 605 N N . ILE A 1 76 ? 2.947 -9.796 5.853 1.00 94.25 76 ILE A N 1
ATOM 606 C CA . ILE A 1 76 ? 1.646 -10.051 6.489 1.00 94.25 76 ILE A CA 1
ATOM 607 C C . ILE A 1 76 ? 1.517 -11.526 6.887 1.00 94.25 76 ILE A C 1
ATOM 609 O O . ILE A 1 76 ? 1.090 -11.816 8.005 1.00 94.25 76 ILE A O 1
ATOM 613 N N . ALA A 1 77 ? 1.936 -12.446 6.011 1.00 91.69 77 ALA A N 1
ATOM 614 C CA . ALA A 1 77 ? 1.922 -13.878 6.297 1.00 91.69 77 ALA A CA 1
ATOM 615 C C . ALA A 1 77 ? 2.872 -14.250 7.448 1.00 91.69 77 ALA A C 1
ATOM 617 O O . ALA A 1 77 ? 2.477 -14.969 8.362 1.00 91.69 77 ALA A O 1
ATOM 618 N N . HIS A 1 78 ? 4.104 -13.734 7.437 1.00 91.00 78 HIS A N 1
ATOM 619 C CA . HIS A 1 78 ? 5.106 -14.010 8.466 1.00 91.00 78 HIS A CA 1
ATOM 620 C C . HIS A 1 78 ? 4.708 -13.461 9.841 1.00 91.00 78 HIS A C 1
ATOM 622 O O . HIS A 1 78 ? 4.929 -14.113 10.857 1.00 91.00 78 HIS A O 1
ATOM 628 N N . LEU A 1 79 ? 4.108 -12.270 9.872 1.00 91.06 79 LEU A N 1
ATOM 629 C CA . LEU A 1 79 ? 3.692 -11.594 11.102 1.00 91.06 79 LEU A CA 1
ATOM 630 C C . LEU A 1 79 ? 2.359 -12.123 11.659 1.00 91.06 79 LEU A C 1
ATOM 632 O O . LEU A 1 79 ? 1.941 -11.694 12.732 1.00 91.06 79 LEU A O 1
ATOM 636 N N . GLY A 1 80 ? 1.682 -13.032 10.945 1.00 91.75 80 GLY A N 1
ATOM 637 C CA . GLY A 1 80 ? 0.408 -13.611 11.377 1.00 91.75 80 GLY A CA 1
ATOM 638 C C . GLY A 1 80 ? -0.710 -12.575 11.511 1.00 91.75 80 GLY A C 1
ATOM 639 O O . GLY A 1 80 ? -1.567 -12.699 12.385 1.00 91.75 80 GLY A O 1
ATOM 640 N N . VAL A 1 81 ? -0.686 -11.527 10.682 1.00 94.81 81 VAL A N 1
ATOM 641 C CA . VAL A 1 81 ? -1.714 -10.480 10.711 1.00 94.81 81 VAL A CA 1
ATOM 642 C C . VAL A 1 81 ? -3.063 -11.080 10.324 1.00 94.81 81 VAL A C 1
ATOM 644 O O . VAL A 1 81 ? -3.163 -11.919 9.433 1.00 94.81 81 VAL A O 1
ATOM 647 N N . ARG A 1 82 ? -4.120 -10.606 10.981 1.00 95.06 82 ARG A N 1
ATOM 648 C CA . ARG A 1 82 ? -5.498 -11.049 10.777 1.00 95.06 82 ARG A CA 1
ATOM 649 C C . ARG A 1 82 ? -5.957 -10.977 9.308 1.00 95.06 82 ARG A C 1
ATOM 651 O O . ARG A 1 82 ? -5.759 -9.962 8.635 1.00 95.06 82 ARG A O 1
ATOM 658 N N . THR A 1 83 ? -6.646 -12.029 8.852 1.00 96.06 83 THR A N 1
ATOM 659 C CA . THR A 1 83 ? -7.156 -12.194 7.474 1.00 96.06 83 THR A CA 1
ATOM 660 C C . THR A 1 83 ? -8.655 -12.539 7.391 1.00 96.06 83 THR A C 1
ATOM 662 O O . THR A 1 83 ? -9.123 -13.111 6.411 1.00 96.06 83 THR A O 1
ATOM 665 N N . ASP A 1 84 ? -9.454 -12.155 8.390 1.00 96.31 84 ASP A N 1
ATOM 666 C CA . ASP A 1 84 ? -10.921 -12.342 8.435 1.00 96.31 84 ASP A CA 1
ATOM 667 C C . ASP A 1 84 ? -11.706 -11.005 8.367 1.00 96.31 84 ASP A C 1
ATOM 669 O O . ASP A 1 84 ? -12.867 -10.886 8.775 1.00 96.31 84 ASP A O 1
ATOM 673 N N . LEU A 1 85 ? -11.062 -9.967 7.827 1.00 98.12 85 LEU A N 1
ATOM 674 C CA . LEU A 1 85 ? -11.606 -8.608 7.713 1.00 98.12 85 LEU A CA 1
ATOM 675 C C . LEU A 1 85 ? -12.703 -8.504 6.648 1.00 98.12 85 LEU A C 1
ATOM 677 O O . LEU A 1 85 ? -12.693 -9.213 5.645 1.00 98.12 85 LEU A O 1
ATOM 681 N N . ALA A 1 86 ? -13.622 -7.556 6.841 1.00 98.12 86 ALA A N 1
ATOM 682 C CA . ALA A 1 86 ? -14.657 -7.230 5.858 1.00 98.12 86 ALA A CA 1
ATOM 683 C C . ALA A 1 86 ? -14.191 -6.165 4.850 1.00 98.12 86 ALA A C 1
ATOM 685 O O . ALA A 1 86 ? -14.584 -6.193 3.680 1.00 98.12 86 ALA A O 1
ATOM 686 N N . SER A 1 87 ? -13.343 -5.237 5.300 1.00 98.56 87 SER A N 1
ATOM 687 C CA . SER A 1 87 ? -12.864 -4.107 4.505 1.00 98.56 87 SER A CA 1
ATOM 688 C C . SER A 1 87 ? -11.403 -3.776 4.784 1.00 98.56 87 SER A C 1
ATOM 690 O O . SER A 1 87 ? -10.931 -3.906 5.914 1.00 98.56 87 SER A O 1
ATOM 692 N N . LEU A 1 88 ? -10.710 -3.295 3.753 1.00 98.81 88 LEU A N 1
ATOM 693 C CA . LEU A 1 88 ? -9.369 -2.727 3.832 1.00 98.81 88 LEU A CA 1
ATOM 694 C C . LEU A 1 88 ? -9.386 -1.263 3.403 1.00 98.81 88 LEU A C 1
ATOM 696 O O . LEU A 1 88 ? -10.028 -0.905 2.414 1.00 98.81 88 LEU A O 1
ATOM 700 N N . VAL A 1 89 ? -8.631 -0.438 4.119 1.00 98.81 89 VAL A N 1
ATOM 701 C CA . VAL A 1 89 ? -8.362 0.955 3.768 1.00 98.81 89 VAL A CA 1
ATOM 702 C C . VAL A 1 89 ? -6.868 1.125 3.536 1.00 98.81 89 VAL A C 1
ATOM 704 O O . VAL A 1 89 ? -6.071 0.840 4.426 1.00 98.81 89 VAL A O 1
ATOM 707 N N . ASP A 1 90 ? -6.500 1.586 2.346 1.00 98.75 90 ASP A N 1
ATOM 708 C CA . ASP A 1 90 ? -5.114 1.770 1.913 1.00 98.75 90 ASP A CA 1
ATOM 709 C C . ASP A 1 90 ? -4.773 3.268 1.871 1.00 98.75 90 ASP A C 1
ATOM 711 O O . ASP A 1 90 ? -5.276 4.020 1.026 1.00 98.75 90 ASP A O 1
ATOM 715 N N . LEU A 1 91 ? -3.977 3.715 2.844 1.00 98.50 91 LEU A N 1
ATOM 716 C CA . LEU A 1 91 ? -3.621 5.116 3.061 1.00 98.50 91 LEU A CA 1
ATOM 717 C C . LEU A 1 91 ? -2.335 5.460 2.302 1.00 98.50 91 LEU A C 1
ATOM 719 O O . LEU A 1 91 ? -1.241 5.046 2.690 1.00 98.50 91 LEU A O 1
ATOM 723 N N . GLY A 1 92 ? -2.462 6.261 1.242 1.00 97.50 92 GLY A N 1
ATOM 724 C CA . GLY A 1 92 ? -1.371 6.478 0.288 1.00 97.50 92 GLY A CA 1
ATOM 725 C C . GLY A 1 92 ? -1.169 5.234 -0.571 1.00 97.50 92 GLY A C 1
ATOM 726 O O . GLY A 1 92 ? -0.086 4.658 -0.594 1.00 97.50 92 GLY A O 1
ATOM 727 N N . CYS A 1 93 ? -2.250 4.780 -1.210 1.00 98.06 93 CYS A N 1
ATOM 728 C CA . CYS A 1 93 ? -2.311 3.451 -1.807 1.00 98.06 93 CYS A CA 1
ATOM 729 C C . CYS A 1 93 ? -1.364 3.248 -2.994 1.00 98.06 93 CYS A C 1
ATOM 731 O O . CYS A 1 93 ? -1.104 2.103 -3.371 1.00 98.06 93 CYS A O 1
ATOM 733 N N . GLY A 1 94 ? -0.847 4.318 -3.608 1.00 96.25 94 GLY A N 1
ATOM 734 C CA . GLY A 1 94 ? -0.037 4.223 -4.810 1.00 96.25 94 GLY A CA 1
ATOM 735 C C . GLY A 1 94 ? -0.751 3.387 -5.870 1.00 96.25 94 GLY A C 1
ATOM 736 O O . GLY A 1 94 ? -1.881 3.674 -6.253 1.00 96.25 94 GLY A O 1
ATOM 737 N N . THR A 1 95 ? -0.094 2.330 -6.344 1.00 97.75 95 THR A N 1
ATOM 738 C CA . THR A 1 95 ? -0.653 1.377 -7.318 1.00 97.75 95 THR A CA 1
ATOM 739 C C . THR A 1 95 ? -1.495 0.263 -6.674 1.00 97.75 95 THR A C 1
ATOM 741 O O . THR A 1 95 ? -1.772 -0.747 -7.318 1.00 97.75 95 THR A O 1
ATOM 744 N N . GLY A 1 96 ? -1.888 0.397 -5.406 1.00 98.31 96 GLY A N 1
ATOM 745 C CA . GLY A 1 96 ? -2.808 -0.498 -4.692 1.00 98.31 96 GLY A CA 1
ATOM 746 C C . GLY A 1 96 ? -2.248 -1.879 -4.340 1.00 98.31 96 GLY A C 1
ATOM 747 O O . GLY A 1 96 ? -2.997 -2.767 -3.935 1.00 98.31 96 GLY A O 1
ATOM 748 N N . VAL A 1 97 ? -0.945 -2.103 -4.516 1.00 98.12 97 VAL A N 1
ATOM 749 C CA . VAL A 1 97 ? -0.342 -3.438 -4.378 1.00 98.12 97 VAL A CA 1
ATOM 750 C C . VAL A 1 97 ? -0.224 -3.930 -2.936 1.00 98.12 97 VAL A C 1
ATOM 752 O O . VAL A 1 97 ? -0.264 -5.138 -2.714 1.00 98.12 97 VAL A O 1
ATOM 755 N N . CYS A 1 98 ? -0.131 -3.029 -1.956 1.00 98.38 98 CYS A N 1
ATOM 756 C CA . CYS A 1 98 ? -0.053 -3.395 -0.540 1.00 98.38 98 CYS A CA 1
ATOM 757 C C . CYS A 1 98 ? -1.395 -3.950 -0.043 1.00 98.38 98 CYS A C 1
ATOM 759 O O . CYS A 1 98 ? -1.454 -5.056 0.494 1.00 98.38 98 CYS A O 1
ATOM 761 N N . SER A 1 99 ? -2.496 -3.231 -0.288 1.00 98.69 99 SER A N 1
ATOM 762 C CA . SER A 1 99 ? -3.843 -3.742 0.001 1.00 98.69 99 SER A CA 1
ATOM 763 C C . SER A 1 99 ? -4.201 -4.971 -0.826 1.00 98.69 99 SER A C 1
ATOM 765 O O . SER A 1 99 ? -4.857 -5.873 -0.307 1.00 98.69 99 SER A O 1
ATOM 767 N N . ALA A 1 100 ? -3.737 -5.059 -2.078 1.00 98.56 100 ALA A N 1
ATOM 768 C CA . ALA A 1 100 ? -3.912 -6.265 -2.879 1.00 98.56 100 ALA A CA 1
ATOM 769 C C . ALA A 1 100 ? -3.218 -7.476 -2.239 1.00 98.56 100 ALA A C 1
ATOM 771 O O . ALA A 1 100 ? -3.828 -8.536 -2.120 1.00 98.56 100 ALA A O 1
ATOM 772 N N . ALA A 1 101 ? -1.972 -7.313 -1.783 1.00 97.69 101 ALA A N 1
ATOM 773 C CA . ALA A 1 101 ? -1.226 -8.363 -1.099 1.00 97.69 101 ALA A CA 1
ATOM 774 C C . ALA A 1 101 ? -1.966 -8.881 0.139 1.00 97.69 101 ALA A C 1
ATOM 776 O O . ALA A 1 101 ? -2.094 -10.093 0.301 1.00 97.69 101 ALA A O 1
ATOM 777 N N . TRP A 1 102 ? -2.494 -7.974 0.968 1.00 98.19 102 TRP A N 1
ATOM 778 C CA . TRP A 1 102 ? -3.274 -8.352 2.145 1.00 98.19 102 TRP A CA 1
ATOM 779 C C . TRP A 1 102 ? -4.570 -9.063 1.753 1.00 98.19 102 TRP A C 1
ATOM 781 O O . TRP A 1 102 ? -4.826 -10.165 2.224 1.00 98.19 102 TRP A O 1
ATOM 791 N N . ALA A 1 103 ? -5.349 -8.499 0.825 1.00 98.31 103 ALA A N 1
ATOM 792 C CA . ALA A 1 103 ? -6.629 -9.068 0.406 1.00 98.31 103 ALA A CA 1
ATOM 793 C C . ALA A 1 103 ? -6.503 -10.480 -0.189 1.00 98.31 103 ALA A C 1
ATOM 795 O O . ALA A 1 103 ? -7.397 -11.303 -0.009 1.00 98.31 103 ALA A O 1
ATOM 796 N N . LEU A 1 104 ? -5.400 -10.777 -0.884 1.00 97.19 104 LEU A N 1
ATOM 797 C CA . LEU A 1 104 ? -5.141 -12.093 -1.478 1.00 97.19 104 LEU A CA 1
ATOM 798 C C . LEU A 1 104 ? -4.861 -13.196 -0.445 1.00 97.19 104 LEU A C 1
ATOM 800 O O . LEU A 1 104 ? -4.918 -14.369 -0.815 1.00 97.19 104 LEU A O 1
ATOM 804 N N . LEU A 1 105 ? -4.550 -12.835 0.805 1.00 96.19 105 LEU A N 1
ATOM 805 C CA . LEU A 1 105 ? -4.336 -13.771 1.916 1.00 96.19 105 LEU A CA 1
ATOM 806 C C . LEU A 1 105 ? -5.637 -14.156 2.637 1.00 96.19 105 LEU A C 1
ATOM 808 O O . LEU A 1 105 ? -5.609 -15.001 3.526 1.00 96.19 105 LEU A O 1
ATOM 812 N N . HIS A 1 106 ? -6.764 -13.539 2.279 1.00 96.12 106 HIS A N 1
ATOM 813 C CA . HIS A 1 106 ? -8.073 -13.896 2.814 1.00 96.12 106 HIS A CA 1
ATOM 814 C C . HIS A 1 106 ? -8.702 -15.003 1.966 1.00 96.12 106 HIS A C 1
ATOM 816 O O . HIS A 1 106 ? -8.670 -14.931 0.735 1.00 96.12 106 HIS A O 1
ATOM 822 N N . ASP A 1 107 ? -9.383 -15.949 2.614 1.00 93.94 107 ASP A N 1
ATOM 823 C CA . ASP A 1 107 ? -10.212 -16.942 1.914 1.00 93.94 107 ASP A CA 1
ATOM 824 C C . ASP A 1 107 ? -11.340 -16.261 1.126 1.00 93.94 107 ASP A C 1
ATOM 826 O O . ASP A 1 107 ? -11.632 -16.610 -0.017 1.00 93.94 107 ASP A O 1
ATOM 830 N N . THR A 1 108 ? -11.954 -15.238 1.731 1.00 95.44 108 THR A N 1
ATOM 831 C CA . THR A 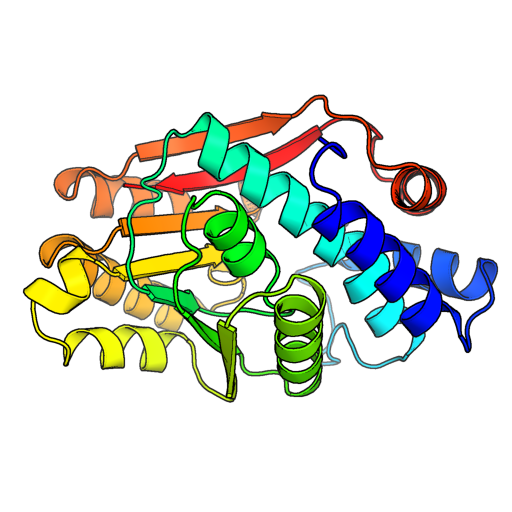1 108 ? -12.906 -14.335 1.074 1.00 95.44 108 THR A CA 1
ATOM 832 C C . THR A 1 108 ? -12.327 -12.921 1.045 1.00 95.44 108 THR A C 1
ATOM 834 O O . THR A 1 108 ? -12.291 -12.264 2.088 1.00 95.44 108 THR A O 1
ATOM 837 N N . PRO A 1 109 ? -11.891 -12.419 -0.126 1.00 97.19 109 PRO A N 1
ATOM 838 C CA . PRO A 1 109 ? -11.260 -11.110 -0.209 1.00 97.19 109 PRO A CA 1
ATOM 839 C C . PRO A 1 109 ? -12.170 -9.956 0.267 1.00 97.19 109 PRO A C 1
ATOM 841 O O . PRO A 1 109 ? -13.315 -9.832 -0.199 1.00 97.19 109 PRO A O 1
ATOM 844 N N . PRO A 1 110 ? -11.669 -9.072 1.151 1.00 98.38 110 PRO A N 1
ATOM 845 C CA . PRO A 1 110 ? -12.394 -7.895 1.623 1.00 98.38 110 PRO A CA 1
ATOM 846 C C . PRO A 1 110 ? -12.580 -6.867 0.500 1.00 98.38 110 PRO A C 1
ATOM 848 O O . PRO A 1 110 ? -11.886 -6.892 -0.520 1.00 98.38 110 PRO A O 1
ATOM 851 N N . SER A 1 111 ? -13.507 -5.923 0.682 1.00 98.62 111 SER A N 1
ATOM 852 C CA . SER A 1 111 ? -13.558 -4.740 -0.191 1.00 98.62 111 SER A CA 1
ATOM 853 C C . SER A 1 111 ? -12.414 -3.781 0.135 1.00 98.62 111 SER A C 1
ATOM 855 O O . SER A 1 111 ? -12.123 -3.564 1.310 1.00 98.62 111 SER A O 1
ATOM 857 N N . ILE A 1 112 ? -11.816 -3.166 -0.882 1.00 98.88 112 ILE A N 1
ATOM 858 C CA . ILE A 1 112 ? -10.668 -2.265 -0.734 1.00 98.88 112 ILE A CA 1
ATOM 859 C C . ILE A 1 112 ? -11.083 -0.826 -1.057 1.00 98.88 112 ILE A C 1
ATOM 861 O O . ILE A 1 112 ? -11.653 -0.567 -2.117 1.00 98.88 112 ILE A O 1
ATOM 865 N N . THR A 1 113 ? -10.729 0.111 -0.181 1.00 98.75 113 THR A N 1
ATOM 866 C CA . THR A 1 113 ? -10.783 1.553 -0.445 1.00 98.75 113 THR A CA 1
ATOM 867 C C . THR A 1 113 ? -9.372 2.120 -0.366 1.00 98.75 113 THR A C 1
ATOM 869 O O . THR A 1 113 ? -8.779 2.141 0.708 1.00 98.75 113 THR A O 1
ATOM 872 N N . GLY A 1 114 ? -8.827 2.594 -1.483 1.00 98.69 114 GLY A N 1
ATOM 873 C CA . GLY A 1 114 ? -7.525 3.260 -1.523 1.00 98.69 114 GLY A CA 1
ATOM 874 C C . GLY A 1 114 ? -7.642 4.765 -1.719 1.00 98.69 114 GLY A C 1
ATOM 875 O O . GLY A 1 114 ? -8.499 5.242 -2.469 1.00 98.69 114 GLY A O 1
ATOM 876 N N . VAL A 1 115 ? -6.761 5.514 -1.060 1.00 98.50 115 VAL A N 1
ATOM 877 C CA . VAL A 1 115 ? -6.636 6.965 -1.231 1.00 98.50 115 VAL A CA 1
ATOM 878 C C . VAL A 1 115 ? -5.204 7.317 -1.598 1.00 98.50 115 VAL A C 1
ATOM 880 O O . VAL A 1 115 ? -4.268 6.851 -0.956 1.00 98.50 115 VAL A O 1
ATOM 883 N N . ASP A 1 116 ? -5.034 8.142 -2.627 1.00 97.56 116 ASP A N 1
ATOM 884 C CA . ASP A 1 116 ? -3.737 8.671 -3.056 1.00 97.56 116 ASP A CA 1
ATOM 885 C C . ASP A 1 116 ? -3.911 10.051 -3.708 1.00 97.56 116 ASP A C 1
ATOM 887 O O . ASP A 1 116 ? -4.992 10.394 -4.197 1.00 97.56 116 ASP A O 1
ATOM 891 N N . ALA A 1 117 ? -2.852 10.856 -3.743 1.00 94.25 117 ALA A N 1
ATOM 892 C CA . ALA A 1 117 ? -2.883 12.174 -4.367 1.00 94.25 117 ALA A CA 1
ATOM 893 C C . ALA A 1 117 ? -2.694 12.113 -5.895 1.00 94.25 117 ALA A C 1
ATOM 895 O O . ALA A 1 117 ? -3.146 13.022 -6.610 1.00 94.25 117 ALA A O 1
ATOM 896 N N . HIS A 1 118 ? -2.026 11.070 -6.405 1.00 92.31 118 HIS A N 1
ATOM 897 C CA . HIS A 1 118 ? -1.555 11.004 -7.783 1.00 92.31 118 HIS A CA 1
ATOM 898 C C . HIS A 1 118 ? -2.558 10.271 -8.702 1.00 92.31 118 HIS A C 1
ATOM 900 O O . HIS A 1 118 ? -2.800 9.080 -8.552 1.00 92.31 118 HIS A O 1
ATOM 906 N N . PRO A 1 119 ? -3.129 10.923 -9.732 1.00 93.69 119 PRO A N 1
ATOM 907 C CA . PRO A 1 119 ? -4.195 10.323 -10.543 1.00 93.69 119 PRO A CA 1
ATOM 908 C C . PRO A 1 119 ? -3.763 9.051 -11.288 1.00 93.69 119 PRO A C 1
ATOM 910 O O . PRO A 1 119 ? -4.500 8.072 -11.305 1.00 93.69 119 PRO A O 1
ATOM 913 N N . TRP A 1 120 ? -2.547 9.026 -11.846 1.00 95.06 120 TRP A N 1
ATOM 914 C CA . TRP A 1 120 ? -2.061 7.832 -12.546 1.00 95.06 120 TRP A CA 1
ATOM 915 C C . TRP A 1 120 ? -1.922 6.608 -11.627 1.00 95.06 120 TRP A C 1
ATOM 917 O O . TRP A 1 120 ? -2.228 5.500 -12.054 1.00 95.06 120 TRP A O 1
ATOM 927 N N . THR A 1 121 ? -1.480 6.785 -10.374 1.00 95.19 121 THR A N 1
ATOM 928 C CA . THR A 1 121 ? -1.313 5.649 -9.457 1.00 95.19 121 THR A CA 1
ATOM 929 C C . THR A 1 121 ? -2.677 5.068 -9.091 1.00 95.19 121 THR A C 1
ATOM 931 O O . THR A 1 121 ? -2.826 3.852 -9.097 1.00 95.19 121 THR A O 1
ATOM 934 N N . LEU A 1 122 ? -3.698 5.916 -8.918 1.00 97.75 122 LEU A N 1
ATOM 935 C CA . LEU A 1 122 ? -5.086 5.493 -8.697 1.00 97.75 122 LEU A CA 1
ATOM 936 C C . LEU A 1 122 ? -5.650 4.677 -9.867 1.00 97.75 122 LEU A C 1
ATOM 938 O O . LEU A 1 122 ? -6.357 3.692 -9.646 1.00 97.75 122 LEU A O 1
ATOM 942 N N . ASP A 1 123 ? -5.354 5.064 -11.109 1.00 97.88 123 ASP A N 1
ATOM 943 C CA . ASP A 1 123 ? -5.774 4.294 -12.285 1.00 97.88 123 ASP A CA 1
ATOM 944 C C . ASP A 1 123 ? -5.084 2.927 -12.336 1.00 97.88 123 ASP A C 1
ATOM 946 O O . ASP A 1 123 ? -5.738 1.911 -12.593 1.00 97.88 123 ASP A O 1
ATOM 950 N N . GLU A 1 124 ? -3.793 2.876 -12.008 1.00 98.00 124 GLU A N 1
ATOM 951 C CA . GLU A 1 124 ? -3.060 1.616 -11.882 1.00 98.00 124 GLU A CA 1
ATOM 952 C C . GLU A 1 124 ? -3.549 0.770 -10.698 1.00 98.00 124 GLU A C 1
ATOM 954 O O . GLU A 1 124 ? -3.654 -0.443 -10.841 1.00 98.00 124 GLU A O 1
ATOM 959 N N . ALA A 1 125 ? -3.941 1.368 -9.568 1.00 98.62 125 ALA A N 1
ATOM 960 C CA . ALA A 1 125 ? -4.532 0.654 -8.433 1.00 98.62 125 ALA A CA 1
ATOM 961 C C . ALA A 1 125 ? -5.833 -0.048 -8.823 1.00 98.62 125 ALA A C 1
ATOM 963 O O . ALA A 1 125 ? -5.987 -1.253 -8.614 1.00 98.62 125 ALA A O 1
ATOM 964 N N . ARG A 1 126 ? -6.743 0.675 -9.489 1.00 98.69 126 ARG A N 1
ATOM 965 C CA . ARG A 1 126 ? -7.990 0.096 -10.012 1.00 98.69 126 ARG A CA 1
ATOM 966 C C . ARG A 1 126 ? -7.714 -1.022 -11.017 1.00 98.69 126 ARG A C 1
ATOM 968 O O . ARG A 1 126 ? -8.414 -2.036 -11.005 1.00 98.69 126 ARG A O 1
ATOM 975 N N . TRP A 1 127 ? -6.723 -0.844 -11.891 1.00 98.44 127 TRP A N 1
ATOM 976 C CA . TRP A 1 127 ? -6.337 -1.862 -12.867 1.00 98.44 127 TRP A CA 1
ATOM 977 C C . TRP A 1 127 ? -5.742 -3.107 -12.192 1.00 98.44 127 TRP A C 1
ATOM 979 O O . TRP A 1 127 ? -6.150 -4.222 -12.523 1.00 98.44 127 TRP A O 1
ATOM 989 N N . ASN A 1 128 ? -4.860 -2.933 -11.205 1.00 98.50 128 ASN A N 1
ATOM 990 C CA . ASN A 1 128 ? -4.249 -4.020 -10.439 1.00 98.50 128 ASN A CA 1
ATOM 991 C C . ASN A 1 128 ? -5.303 -4.827 -9.682 1.00 98.50 128 ASN A C 1
ATOM 993 O O . ASN A 1 128 ? -5.359 -6.045 -9.841 1.00 98.50 128 ASN A O 1
ATOM 997 N N . TRP A 1 129 ? -6.185 -4.171 -8.921 1.00 98.62 129 TRP A N 1
ATOM 998 C CA . TRP A 1 129 ? -7.242 -4.869 -8.186 1.00 98.62 129 TRP A CA 1
ATOM 999 C C . TRP A 1 129 ? -8.163 -5.647 -9.121 1.00 98.62 129 TRP A C 1
ATOM 1001 O O . TRP A 1 129 ? -8.410 -6.823 -8.873 1.00 98.62 129 TRP A O 1
ATOM 1011 N N . ARG A 1 130 ? -8.599 -5.051 -10.239 1.00 98.19 130 ARG A N 1
ATOM 1012 C CA . ARG A 1 130 ? -9.435 -5.752 -11.224 1.00 98.19 130 ARG A CA 1
ATOM 1013 C C . ARG A 1 130 ? -8.729 -6.978 -11.804 1.00 98.19 130 ARG A C 1
ATOM 1015 O O . ARG A 1 130 ? -9.335 -8.041 -11.880 1.00 98.19 130 ARG A O 1
ATOM 1022 N N . THR A 1 131 ? -7.464 -6.834 -12.194 1.00 97.88 131 THR A N 1
ATOM 1023 C CA . THR A 1 131 ? -6.667 -7.919 -12.796 1.00 97.88 131 THR A CA 1
ATOM 1024 C C . THR A 1 131 ? -6.416 -9.057 -11.804 1.00 97.88 131 THR A C 1
ATOM 1026 O O . THR A 1 131 ? -6.390 -10.220 -12.192 1.00 97.88 131 THR A O 1
ATOM 1029 N N . LEU A 1 132 ? -6.301 -8.738 -10.513 1.00 97.50 132 LEU A N 1
ATOM 1030 C CA . LEU A 1 132 ? -6.162 -9.707 -9.422 1.00 97.50 132 LEU A CA 1
ATOM 1031 C C . LEU A 1 132 ? -7.506 -10.284 -8.932 1.00 97.50 132 LEU A C 1
ATOM 1033 O O . LEU A 1 132 ? -7.514 -11.098 -8.009 1.00 97.50 132 LEU A O 1
ATOM 1037 N N . GLY A 1 133 ? -8.639 -9.882 -9.523 1.00 97.06 133 GLY A N 1
ATOM 1038 C CA . GLY A 1 133 ? -9.974 -10.344 -9.123 1.00 97.06 133 GLY A CA 1
ATOM 1039 C C . GLY A 1 133 ? -10.472 -9.763 -7.792 1.00 97.06 133 GLY A C 1
ATOM 1040 O O . GLY A 1 133 ? -11.298 -10.373 -7.119 1.00 97.06 133 GLY A O 1
ATOM 1041 N N . LEU A 1 134 ? -9.963 -8.598 -7.390 1.00 98.38 134 LEU A N 1
ATOM 1042 C CA . LEU A 1 134 ? -10.273 -7.925 -6.131 1.00 98.38 134 LEU A CA 1
ATOM 1043 C C . LEU A 1 134 ? -11.291 -6.794 -6.329 1.00 98.38 134 LEU A C 1
ATOM 1045 O O . LEU A 1 134 ? -11.284 -6.075 -7.332 1.00 98.38 134 LEU A O 1
ATOM 1049 N N . ARG A 1 135 ? -12.155 -6.595 -5.328 1.00 98.31 135 ARG A N 1
ATOM 1050 C CA . ARG A 1 135 ? -13.153 -5.515 -5.311 1.00 98.31 135 ARG A CA 1
ATOM 1051 C C . ARG A 1 135 ? -12.556 -4.267 -4.672 1.00 98.31 135 ARG A C 1
ATOM 1053 O O . ARG A 1 135 ? -12.611 -4.121 -3.454 1.00 98.31 135 ARG A O 1
ATOM 1060 N N . GLY A 1 136 ? -12.002 -3.376 -5.490 1.00 98.12 136 GLY A N 1
ATOM 1061 C CA . GLY A 1 136 ? -11.362 -2.153 -5.010 1.00 98.12 136 GLY A CA 1
ATOM 1062 C C . GLY A 1 136 ? -11.896 -0.869 -5.641 1.00 98.12 136 GLY A C 1
ATOM 1063 O O . GLY A 1 136 ? -12.246 -0.837 -6.822 1.00 98.12 136 GLY A O 1
ATOM 1064 N N . GLN A 1 137 ? -11.923 0.201 -4.850 1.00 98.25 137 GLN A N 1
ATOM 1065 C CA . GLN A 1 137 ? -12.181 1.570 -5.287 1.00 98.25 137 GLN A CA 1
ATOM 1066 C C . GLN A 1 137 ? -11.028 2.475 -4.861 1.00 98.25 137 GLN A C 1
ATOM 1068 O O . GLN A 1 137 ? -10.508 2.357 -3.757 1.00 98.25 137 GLN A O 1
ATOM 1073 N N . ALA A 1 138 ? -10.613 3.362 -5.763 1.00 98.19 138 ALA A N 1
ATOM 1074 C CA . ALA A 1 138 ? -9.535 4.312 -5.516 1.00 98.19 138 ALA A CA 1
ATOM 1075 C C . ALA A 1 138 ? -10.090 5.728 -5.645 1.00 98.19 138 ALA A C 1
ATOM 1077 O O . ALA A 1 138 ? -10.759 6.029 -6.641 1.00 98.19 138 ALA A O 1
ATOM 1078 N N . THR A 1 139 ? -9.788 6.588 -4.681 1.00 97.81 139 THR A N 1
ATOM 1079 C CA . THR A 1 139 ? -10.249 7.977 -4.652 1.00 97.81 139 THR A CA 1
ATOM 1080 C C . THR A 1 139 ? -9.058 8.907 -4.523 1.00 97.81 139 THR A C 1
ATOM 1082 O O . THR A 1 139 ? -8.127 8.648 -3.764 1.00 97.81 139 THR A O 1
ATOM 1085 N N . ARG A 1 140 ? -9.092 10.019 -5.262 1.00 98.06 140 ARG A N 1
ATOM 1086 C CA . ARG A 1 140 ? -8.078 11.055 -5.108 1.00 98.06 140 ARG A CA 1
ATOM 1087 C C . ARG A 1 140 ? -8.315 11.808 -3.810 1.00 98.06 140 ARG A C 1
ATOM 1089 O O . ARG A 1 140 ? -9.409 12.331 -3.612 1.00 98.06 140 ARG A O 1
ATOM 1096 N N . GLY A 1 141 ? -7.307 11.891 -2.954 1.00 96.50 141 GLY A N 1
ATOM 1097 C CA . GLY A 1 141 ? -7.455 12.576 -1.678 1.00 96.50 141 GLY A CA 1
ATOM 1098 C C . GLY A 1 141 ? -6.186 12.610 -0.844 1.00 96.50 141 GLY A C 1
ATOM 1099 O O . GLY A 1 141 ? -5.159 12.044 -1.212 1.00 96.50 141 GLY A O 1
ATOM 1100 N N . ASP A 1 142 ? -6.294 13.294 0.289 1.00 96.38 142 ASP A N 1
ATOM 1101 C CA . ASP A 1 142 ? -5.274 13.320 1.328 1.00 96.38 142 ASP A CA 1
ATOM 1102 C C . ASP A 1 142 ? -5.458 12.132 2.282 1.00 96.38 142 ASP A C 1
ATOM 1104 O O . ASP A 1 142 ? -6.565 11.852 2.754 1.00 96.38 142 ASP A O 1
ATOM 1108 N N . LEU A 1 143 ? -4.366 11.429 2.576 1.00 96.31 143 LEU A N 1
ATOM 1109 C CA . LEU A 1 143 ? -4.409 10.217 3.391 1.00 96.31 143 LEU A CA 1
ATOM 1110 C C . LEU A 1 143 ? -4.671 10.525 4.879 1.00 96.31 143 LEU A C 1
ATOM 1112 O O . LEU A 1 143 ? -5.286 9.711 5.568 1.00 96.31 143 LEU A O 1
ATOM 1116 N N . VAL A 1 144 ? -4.283 11.708 5.378 1.00 97.69 144 VAL A N 1
ATOM 1117 C CA . VAL A 1 144 ? -4.580 12.124 6.761 1.00 97.69 144 VAL A CA 1
ATOM 1118 C C . VAL A 1 144 ? -6.076 12.398 6.917 1.00 97.69 144 VAL A C 1
ATOM 1120 O O . VAL A 1 144 ? -6.696 11.950 7.883 1.00 97.69 144 VAL A O 1
ATOM 1123 N N . ALA A 1 145 ? -6.684 13.086 5.950 1.00 97.94 145 ALA A N 1
ATOM 1124 C CA . ALA A 1 145 ? -8.122 13.307 5.883 1.00 97.94 145 ALA A CA 1
ATOM 1125 C C . ALA A 1 145 ? -8.891 11.983 5.758 1.00 97.94 145 ALA A C 1
ATOM 1127 O O . ALA A 1 145 ? -9.875 11.777 6.468 1.00 97.94 145 ALA A O 1
ATOM 1128 N N . ALA A 1 146 ? -8.414 11.053 4.926 1.00 98.06 146 ALA A N 1
ATOM 1129 C CA . ALA A 1 146 ? -9.007 9.723 4.806 1.00 98.06 146 ALA A CA 1
ATOM 1130 C C . ALA A 1 146 ? -8.997 8.962 6.143 1.00 98.06 146 ALA A C 1
ATOM 1132 O O . ALA A 1 146 ? -10.032 8.438 6.551 1.00 98.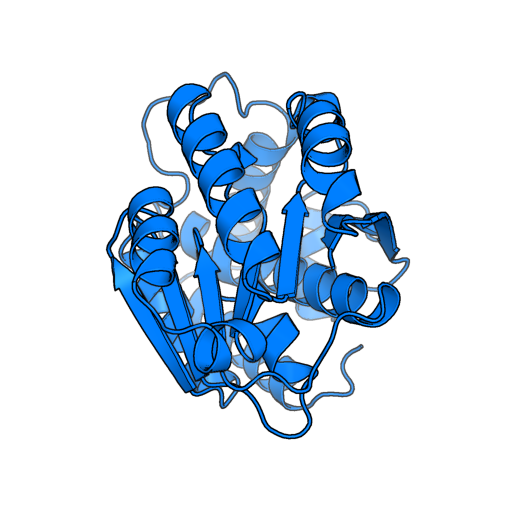06 146 ALA A O 1
ATOM 1133 N N . ALA A 1 147 ? -7.871 8.967 6.866 1.00 98.38 147 ALA A N 1
ATOM 1134 C CA . ALA A 1 147 ? -7.774 8.348 8.187 1.00 98.38 147 ALA A CA 1
ATOM 1135 C C . ALA A 1 147 ? -8.742 8.986 9.199 1.00 98.38 147 ALA A C 1
ATOM 1137 O O . ALA A 1 147 ? -9.407 8.277 9.952 1.00 98.38 147 ALA A O 1
ATOM 1138 N N . LYS A 1 148 ? -8.879 10.319 9.192 1.00 98.38 148 LYS A N 1
ATOM 1139 C CA . LYS A 1 148 ? -9.841 11.027 10.055 1.00 98.38 148 LYS A CA 1
ATOM 1140 C C . LYS A 1 148 ? -11.285 10.656 9.728 1.00 98.38 148 LYS A C 1
ATOM 1142 O O . LYS A 1 148 ? -12.079 10.460 10.641 1.00 98.38 148 LYS A O 1
ATOM 1147 N N . ASN A 1 149 ? -11.621 10.501 8.450 1.00 98.00 149 ASN A N 1
ATOM 1148 C CA . ASN A 1 149 ? -12.965 10.101 8.037 1.00 98.00 149 ASN A CA 1
ATOM 1149 C C . ASN A 1 149 ? -13.335 8.704 8.556 1.00 98.00 149 ASN A C 1
ATOM 1151 O O . ASN A 1 149 ? -14.500 8.468 8.872 1.00 98.00 149 ASN A O 1
ATOM 1155 N N . LEU A 1 150 ? -12.372 7.793 8.735 1.00 97.94 150 LEU A N 1
ATOM 1156 C CA . LEU A 1 150 ? -12.641 6.493 9.363 1.00 97.94 150 LEU A CA 1
ATOM 1157 C C . LEU A 1 150 ? -13.130 6.622 10.809 1.00 97.94 150 LEU A C 1
ATOM 1159 O O . LEU A 1 150 ? -13.948 5.814 11.236 1.00 97.94 150 LEU A O 1
ATOM 1163 N N . LEU A 1 151 ? -12.720 7.658 11.547 1.00 97.75 151 LEU A N 1
ATOM 1164 C CA . LEU A 1 151 ? -13.211 7.895 12.910 1.00 97.75 151 LEU A CA 1
ATOM 1165 C C . LEU A 1 151 ? -14.715 8.212 12.959 1.00 97.75 151 LEU A C 1
ATOM 1167 O O . LEU A 1 151 ? -15.309 8.164 14.030 1.00 97.75 151 LEU A O 1
ATOM 1171 N N . THR A 1 152 ? -15.356 8.504 11.828 1.00 97.19 152 THR A N 1
ATOM 1172 C CA . THR A 1 152 ? -16.816 8.695 11.774 1.00 97.19 152 THR A CA 1
ATOM 1173 C C . THR A 1 152 ? -17.594 7.376 11.711 1.00 97.19 152 THR A C 1
ATOM 1175 O O . THR A 1 152 ? -18.799 7.363 11.952 1.00 97.19 152 THR A O 1
ATOM 1178 N N . GLN A 1 153 ? -16.922 6.259 11.411 1.00 97.19 153 GLN A N 1
ATOM 1179 C CA . GLN A 1 153 ? -17.529 4.927 11.386 1.00 97.19 153 GLN A CA 1
ATOM 1180 C C . GLN A 1 153 ? -17.835 4.441 12.807 1.00 97.19 153 GLN A C 1
ATOM 1182 O O . GLN A 1 153 ? -17.232 4.909 13.770 1.00 97.19 153 GLN A O 1
ATOM 1187 N N . ASN A 1 154 ? -18.754 3.485 12.952 1.00 97.31 154 ASN A N 1
ATOM 1188 C CA . ASN A 1 154 ? -19.042 2.853 14.245 1.00 97.31 154 ASN A CA 1
ATOM 1189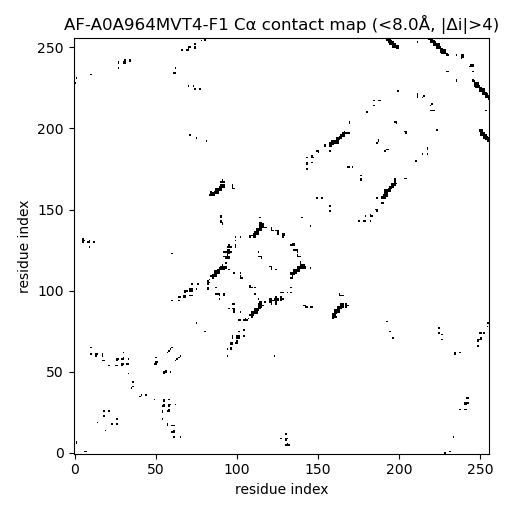 C C . ASN A 1 154 ? -18.004 1.770 14.611 1.00 97.31 154 ASN A C 1
ATOM 1191 O O . ASN A 1 154 ? -17.296 1.253 13.746 1.00 97.31 154 ASN A O 1
ATOM 1195 N N . ASP A 1 155 ? -17.940 1.402 15.895 1.00 97.25 155 ASP A N 1
ATOM 1196 C CA . ASP A 1 155 ? -16.926 0.471 16.420 1.00 97.25 155 ASP A CA 1
ATOM 1197 C C . ASP A 1 155 ? -17.038 -0.939 15.825 1.00 97.25 155 ASP A C 1
ATOM 1199 O O . ASP A 1 155 ? -16.024 -1.574 15.553 1.00 97.25 155 ASP A O 1
ATOM 1203 N N . ALA A 1 156 ? -18.255 -1.421 15.551 1.00 96.81 156 ALA A N 1
ATOM 1204 C CA . ALA A 1 156 ? -18.460 -2.740 14.953 1.00 96.81 156 ALA A CA 1
ATOM 1205 C C . ALA A 1 156 ? -17.888 -2.824 13.525 1.00 96.81 156 ALA A C 1
ATOM 1207 O O . ALA A 1 156 ? -17.304 -3.840 13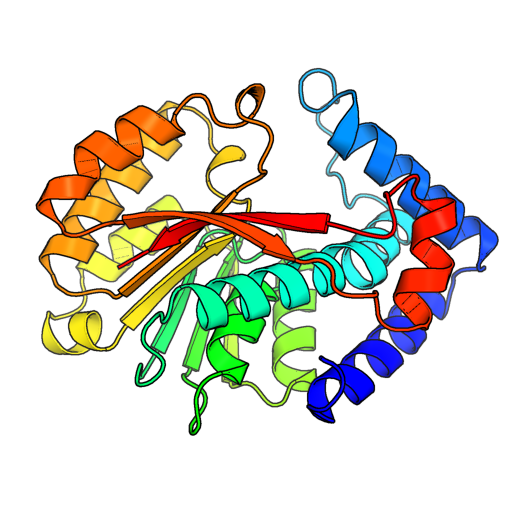.144 1.00 96.81 156 ALA A O 1
ATOM 1208 N N . ALA A 1 157 ? -18.016 -1.749 12.744 1.00 97.19 157 ALA A N 1
ATOM 1209 C CA . ALA A 1 157 ? -17.412 -1.643 11.420 1.00 97.19 157 ALA A CA 1
ATOM 1210 C C . ALA A 1 157 ? -15.879 -1.535 11.507 1.00 97.19 157 ALA A C 1
ATOM 1212 O O . ALA A 1 157 ? -15.162 -2.226 10.776 1.00 97.19 157 ALA A O 1
ATOM 1213 N N . LEU A 1 158 ? -15.361 -0.719 12.432 1.00 97.88 158 LEU A N 1
ATOM 1214 C CA . LEU A 1 158 ? -13.917 -0.555 12.636 1.00 97.88 158 LEU A CA 1
ATOM 1215 C C . LEU A 1 158 ? -13.243 -1.849 13.104 1.00 97.88 158 LEU A C 1
ATOM 1217 O O . LEU A 1 158 ? -12.178 -2.191 12.595 1.00 97.88 158 LEU A O 1
ATOM 1221 N N . ALA A 1 159 ? -13.900 -2.629 13.965 1.00 96.94 159 ALA A N 1
ATOM 1222 C CA . ALA A 1 159 ? -13.417 -3.930 14.427 1.00 96.94 159 ALA A CA 1
ATOM 1223 C C . ALA A 1 159 ? -13.219 -4.954 13.295 1.00 96.94 159 ALA A C 1
ATOM 1225 O O . ALA A 1 159 ? -12.488 -5.930 13.468 1.00 96.94 159 ALA A O 1
ATOM 1226 N N . ARG A 1 160 ? -13.841 -4.744 12.127 1.00 97.81 160 ARG A N 1
ATOM 1227 C CA . ARG A 1 160 ? -13.695 -5.578 10.920 1.00 97.81 160 ARG A CA 1
ATOM 1228 C C . ARG A 1 160 ? -12.942 -4.876 9.787 1.00 97.81 160 ARG A C 1
ATOM 1230 O O . ARG A 1 160 ? -12.959 -5.365 8.655 1.00 97.81 160 ARG A O 1
ATOM 1237 N N . THR A 1 161 ? -12.295 -3.749 10.085 1.00 98.62 161 THR A N 1
ATOM 1238 C CA . THR A 1 161 ? -11.530 -2.948 9.129 1.00 98.62 161 THR A CA 1
ATOM 1239 C C . THR A 1 161 ? -10.030 -3.136 9.341 1.00 98.62 161 THR A C 1
ATOM 1241 O O . THR A 1 161 ? -9.518 -2.977 10.451 1.00 98.62 161 THR A O 1
ATOM 1244 N N . GLY A 1 162 ? -9.323 -3.451 8.257 1.00 98.69 162 GLY A N 1
ATOM 1245 C CA . GLY A 1 162 ? -7.870 -3.345 8.178 1.00 98.69 162 GLY A CA 1
ATOM 1246 C C . GLY A 1 162 ? -7.456 -1.996 7.608 1.00 98.69 162 GLY A C 1
ATOM 1247 O O . GLY A 1 162 ? -8.052 -1.518 6.646 1.00 98.69 162 GLY A O 1
ATOM 1248 N N . VAL A 1 163 ? -6.427 -1.389 8.181 1.00 98.75 163 VAL A N 1
ATOM 1249 C CA . VAL A 1 163 ? -5.783 -0.182 7.665 1.00 98.75 163 VAL A CA 1
ATOM 1250 C C . VAL A 1 163 ? -4.359 -0.544 7.279 1.00 98.75 163 VAL A C 1
ATOM 1252 O O . VAL A 1 163 ? -3.622 -1.093 8.097 1.00 98.75 163 VAL A O 1
ATOM 1255 N N . ILE A 1 164 ? -3.971 -0.243 6.043 1.00 98.75 164 ILE A N 1
ATOM 1256 C CA . ILE A 1 164 ? -2.613 -0.449 5.549 1.00 98.75 164 ILE A CA 1
ATOM 1257 C C . ILE A 1 164 ? -2.009 0.858 5.045 1.00 98.75 164 ILE A C 1
ATOM 1259 O O . ILE A 1 164 ? -2.696 1.673 4.433 1.00 98.75 164 ILE A O 1
ATOM 1263 N N . ALA A 1 165 ? -0.724 1.057 5.324 1.00 98.00 165 ALA A N 1
ATOM 1264 C CA . ALA A 1 165 ? 0.077 2.145 4.778 1.00 98.00 165 ALA A CA 1
ATOM 1265 C C . ALA A 1 165 ? 1.467 1.602 4.424 1.00 98.00 165 ALA A C 1
ATOM 1267 O O . ALA A 1 165 ? 2.259 1.284 5.312 1.00 98.00 165 ALA A O 1
ATOM 1268 N N . GLY A 1 166 ? 1.746 1.430 3.131 1.00 96.06 166 GLY A N 1
ATOM 1269 C CA . GLY A 1 166 ? 3.023 0.895 2.655 1.00 96.06 166 GLY A CA 1
ATOM 1270 C C . GLY A 1 166 ? 3.858 1.969 1.973 1.00 96.06 166 GLY A C 1
ATOM 1271 O O . GLY A 1 166 ? 3.478 2.436 0.904 1.00 96.06 166 GLY A O 1
ATOM 1272 N N . TRP A 1 167 ? 5.004 2.319 2.560 1.00 92.00 167 TRP A N 1
ATOM 1273 C CA . TRP A 1 167 ? 5.959 3.318 2.058 1.00 92.00 167 TRP A CA 1
ATOM 1274 C C . TRP A 1 167 ? 5.363 4.716 1.830 1.00 92.00 167 TRP A C 1
ATOM 1276 O O . TRP A 1 167 ? 5.894 5.485 1.032 1.00 92.00 167 TRP A O 1
ATOM 1286 N N . SER A 1 168 ? 4.245 5.033 2.490 1.00 92.56 168 SER A N 1
ATOM 1287 C CA . SER A 1 168 ? 3.516 6.291 2.310 1.00 92.56 168 SER A CA 1
ATOM 1288 C C . SER A 1 168 ? 3.694 7.260 3.482 1.00 92.56 168 SER A C 1
ATOM 1290 O O . SER A 1 168 ? 3.662 8.475 3.292 1.00 92.56 168 SER A O 1
ATOM 1292 N N . ILE A 1 169 ? 3.923 6.768 4.706 1.00 91.75 169 ILE A N 1
ATOM 1293 C CA . ILE A 1 169 ? 4.023 7.626 5.899 1.00 91.75 169 ILE A CA 1
ATOM 1294 C C . ILE A 1 169 ? 5.368 8.360 5.928 1.00 91.75 169 ILE A C 1
ATOM 1296 O O . ILE A 1 169 ? 5.440 9.517 6.357 1.00 91.75 169 ILE A O 1
ATOM 1300 N N . ASN A 1 170 ? 6.444 7.731 5.450 1.00 87.12 170 ASN A N 1
ATOM 1301 C CA . ASN A 1 170 ? 7.746 8.382 5.299 1.00 87.12 170 ASN A CA 1
ATOM 1302 C C . ASN A 1 170 ? 7.758 9.524 4.262 1.00 87.12 170 ASN A C 1
ATOM 1304 O O . ASN A 1 170 ? 8.672 10.347 4.303 1.00 87.12 170 ASN A O 1
ATOM 1308 N N . GLU A 1 171 ? 6.767 9.597 3.369 1.00 85.94 171 GLU A N 1
ATOM 1309 C CA . GLU A 1 171 ? 6.611 10.682 2.387 1.00 85.94 171 GLU A CA 1
ATOM 1310 C C . GLU A 1 171 ? 5.950 11.927 2.974 1.00 85.94 171 GLU A C 1
ATOM 1312 O O . GLU A 1 171 ? 6.073 13.017 2.416 1.00 85.94 171 GLU A O 1
ATOM 1317 N N . LEU A 1 172 ? 5.292 11.790 4.127 1.00 88.25 172 LEU A N 1
ATOM 1318 C CA . LEU A 1 172 ? 4.625 12.907 4.774 1.00 88.25 172 LEU A CA 1
ATOM 1319 C C . LEU A 1 172 ? 5.625 13.869 5.426 1.00 88.25 172 LEU A C 1
ATOM 1321 O O . LEU A 1 172 ? 6.558 13.430 6.123 1.00 88.25 172 LEU A O 1
ATOM 1325 N N . PRO A 1 173 ? 5.382 15.189 5.318 1.0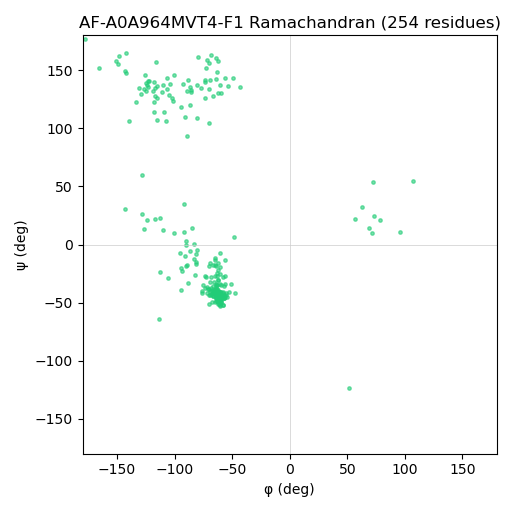0 89.12 173 PRO A N 1
ATOM 1326 C CA . PRO A 1 173 ? 6.073 16.147 6.155 1.00 89.12 173 PRO A CA 1
ATOM 1327 C C . PRO A 1 173 ? 5.752 15.904 7.640 1.00 89.12 173 PRO A C 1
ATOM 1329 O O . PRO A 1 173 ? 4.784 15.239 8.023 1.00 89.12 173 PRO A O 1
ATOM 1332 N N . LYS A 1 174 ? 6.639 16.392 8.515 1.00 89.06 174 LYS A N 1
ATOM 1333 C CA . LYS A 1 174 ? 6.607 16.079 9.954 1.00 89.06 174 LYS A CA 1
ATOM 1334 C C . LYS A 1 174 ? 5.259 16.416 10.632 1.00 89.06 174 LYS A C 1
ATOM 1336 O O . LYS A 1 174 ? 4.819 15.576 11.422 1.00 89.06 174 LYS A O 1
ATOM 1341 N N . PRO A 1 175 ? 4.608 17.570 10.376 1.00 91.81 175 PRO A N 1
ATOM 1342 C CA . PRO A 1 175 ? 3.318 17.899 10.991 1.00 91.81 175 PRO A CA 1
ATOM 1343 C C . PRO A 1 175 ? 2.195 16.930 10.598 1.00 91.81 175 PRO A C 1
ATOM 1345 O O . PRO A 1 175 ? 1.505 16.394 11.463 1.00 91.81 175 PRO A O 1
ATOM 1348 N N . GLU A 1 176 ? 2.052 16.645 9.308 1.00 93.75 176 GLU A N 1
ATOM 1349 C CA . GLU A 1 176 ? 1.034 15.759 8.743 1.00 93.75 176 GLU A CA 1
ATOM 1350 C C . GLU A 1 176 ? 1.235 14.328 9.233 1.00 93.75 176 GLU A C 1
ATOM 1352 O O . GLU A 1 176 ? 0.281 13.667 9.647 1.00 93.75 176 GLU A O 1
ATOM 1357 N N . ARG A 1 177 ? 2.492 13.874 9.291 1.00 93.88 177 ARG A N 1
ATOM 1358 C CA . ARG A 1 177 ? 2.836 12.581 9.881 1.00 93.88 177 ARG A CA 1
ATOM 1359 C C . ARG A 1 177 ? 2.415 12.502 11.347 1.00 93.88 177 ARG A C 1
ATOM 1361 O O . ARG A 1 177 ? 1.811 11.516 11.750 1.00 93.88 177 ARG A O 1
ATOM 1368 N N . ALA A 1 178 ? 2.688 13.527 12.155 1.00 92.62 178 ALA A N 1
ATOM 1369 C CA . ALA A 1 178 ? 2.288 13.531 13.564 1.00 92.62 178 ALA A CA 1
ATOM 1370 C C . ALA A 1 178 ? 0.758 13.465 13.739 1.00 92.62 178 ALA A C 1
ATOM 1372 O O . ALA A 1 178 ? 0.271 12.744 14.617 1.00 92.62 178 ALA A O 1
ATOM 1373 N N . LEU A 1 179 ? 0.009 14.169 12.880 1.00 95.94 179 LEU A N 1
ATOM 1374 C CA . LEU A 1 179 ? -1.455 14.121 12.839 1.00 95.94 179 LEU A CA 1
ATOM 1375 C C . LEU A 1 179 ? -1.973 12.732 12.455 1.00 95.94 179 LEU A C 1
ATOM 1377 O O . LEU A 1 179 ? -2.887 12.218 13.106 1.00 95.94 179 LEU A O 1
ATOM 1381 N N . LEU A 1 180 ? -1.382 12.109 11.433 1.00 96.75 180 LEU A N 1
ATOM 1382 C CA . LEU A 1 180 ? -1.741 10.756 11.024 1.00 96.75 180 LEU A CA 1
ATOM 1383 C C . LEU A 1 180 ? -1.520 9.761 12.164 1.00 96.75 180 LEU A C 1
ATOM 1385 O O . LEU A 1 180 ? -2.435 9.016 12.500 1.00 96.75 180 LEU A O 1
ATOM 1389 N N . LEU A 1 181 ? -0.349 9.779 12.805 1.00 94.38 181 LEU A N 1
ATOM 1390 C CA . LEU A 1 181 ? -0.035 8.836 13.883 1.00 94.38 181 LEU A CA 1
ATOM 1391 C C . LEU A 1 181 ? -0.963 9.015 15.095 1.00 94.38 181 LEU A C 1
ATOM 1393 O O . LEU A 1 181 ? -1.361 8.032 15.714 1.00 94.38 181 LEU A O 1
ATOM 1397 N N . GLY A 1 182 ? -1.373 10.251 15.405 1.00 96.19 182 GLY A N 1
ATOM 1398 C CA . GLY A 1 182 ? -2.396 10.504 16.427 1.00 96.19 182 GLY A CA 1
ATOM 1399 C C . GLY A 1 182 ? -3.799 10.027 16.035 1.00 96.19 182 GLY A C 1
ATOM 1400 O O . GLY A 1 182 ? -4.595 9.674 16.901 1.00 96.19 182 GLY A O 1
ATOM 1401 N N . THR A 1 183 ? -4.108 9.991 14.739 1.00 98.00 183 THR A N 1
ATOM 1402 C CA . THR A 1 183 ? -5.370 9.442 14.217 1.00 98.00 183 THR A CA 1
ATOM 1403 C C . THR A 1 183 ? -5.348 7.911 14.245 1.00 98.00 183 THR A C 1
ATOM 1405 O O . THR A 1 183 ? -6.327 7.285 14.642 1.00 98.00 183 THR A O 1
ATOM 1408 N N . ILE A 1 184 ? -4.212 7.300 13.900 1.00 97.56 184 ILE A N 1
ATOM 1409 C CA . ILE A 1 184 ? -3.995 5.850 13.965 1.00 97.56 184 ILE A CA 1
ATOM 1410 C C . ILE A 1 184 ? -4.139 5.330 15.399 1.00 97.56 184 ILE A C 1
ATOM 1412 O O . ILE A 1 184 ? -4.817 4.330 15.606 1.00 97.56 184 ILE A O 1
ATOM 1416 N N . ASP A 1 185 ? -3.578 6.025 16.392 1.00 97.44 185 ASP A N 1
ATOM 1417 C CA . ASP A 1 185 ? -3.756 5.687 17.813 1.00 97.44 185 ASP A CA 1
ATOM 1418 C C . ASP A 1 185 ? -5.247 5.601 18.205 1.00 97.44 185 ASP A C 1
ATOM 1420 O O . ASP A 1 185 ? -5.690 4.627 18.817 1.00 97.44 185 ASP A O 1
ATOM 1424 N N . GLN A 1 186 ? -6.056 6.570 17.763 1.00 97.81 186 GLN A N 1
ATOM 1425 C CA . GLN A 1 186 ? -7.504 6.569 17.998 1.00 97.81 186 GLN A CA 1
ATOM 1426 C C . GLN A 1 186 ? -8.221 5.427 17.268 1.00 97.81 186 GLN A C 1
ATOM 1428 O O . GLN A 1 186 ? -9.099 4.790 17.843 1.00 97.81 186 GLN A O 1
ATOM 1433 N N . LEU A 1 187 ? -7.850 5.135 16.018 1.00 98.19 187 LEU A N 1
ATOM 1434 C CA . LEU A 1 187 ? -8.428 4.015 15.271 1.00 98.19 187 LEU A CA 1
ATOM 1435 C C . LEU A 1 187 ? -8.100 2.672 15.936 1.00 98.19 187 LEU A C 1
ATOM 1437 O O . LEU A 1 187 ? -8.974 1.814 16.065 1.00 98.19 187 LEU A O 1
ATOM 1441 N N . LEU A 1 188 ? -6.864 2.498 16.410 1.00 97.50 188 LEU A N 1
ATOM 1442 C CA . LEU A 1 188 ? -6.439 1.305 17.141 1.00 97.50 188 LEU A CA 1
ATOM 1443 C C . LEU A 1 188 ? -7.221 1.142 18.446 1.00 97.50 188 LEU A C 1
ATOM 1445 O O . LEU A 1 188 ? -7.679 0.039 18.751 1.00 97.50 188 LEU A O 1
ATOM 1449 N N . ALA A 1 189 ? -7.449 2.233 19.183 1.00 96.56 189 ALA A N 1
ATOM 1450 C CA . ALA A 1 189 ? -8.299 2.220 20.374 1.00 96.56 189 ALA A CA 1
ATOM 1451 C C . ALA A 1 189 ? -9.721 1.702 20.084 1.00 96.56 189 ALA A C 1
ATOM 1453 O O . ALA A 1 189 ? -10.352 1.128 20.967 1.00 96.56 189 ALA A O 1
ATOM 1454 N N . ARG A 1 190 ? -10.193 1.858 18.842 1.00 96.62 190 ARG A N 1
ATOM 1455 C CA . ARG A 1 190 ? -11.524 1.450 18.367 1.00 96.62 190 ARG A CA 1
ATOM 1456 C C . ARG A 1 190 ? -11.537 0.130 17.588 1.00 96.62 190 ARG A C 1
ATOM 1458 O O . ARG A 1 190 ? -12.554 -0.236 17.010 1.00 96.62 190 ARG A O 1
ATOM 1465 N N . GLY A 1 191 ? -10.423 -0.602 17.591 1.00 96.19 191 GLY A N 1
ATOM 1466 C CA . GLY A 1 191 ? -10.383 -1.999 17.155 1.00 96.19 191 GLY A CA 1
ATOM 1467 C C . GLY A 1 191 ? -9.970 -2.255 15.707 1.00 96.19 191 GLY A C 1
ATOM 1468 O O . GLY A 1 191 ? -10.081 -3.399 15.270 1.00 96.19 191 GLY A O 1
ATOM 1469 N N . VAL A 1 192 ? -9.463 -1.260 14.966 1.00 97.94 192 VAL A N 1
ATOM 1470 C CA . VAL A 1 192 ? -8.900 -1.554 13.634 1.00 97.94 192 VAL A CA 1
ATOM 1471 C C . VAL A 1 192 ? -7.687 -2.483 13.741 1.00 97.94 192 VAL A C 1
ATOM 1473 O O . VAL A 1 192 ? -6.911 -2.414 14.704 1.00 97.94 192 VAL A O 1
ATOM 1476 N N . THR A 1 193 ? -7.501 -3.311 12.715 1.00 98.12 193 THR A N 1
ATOM 1477 C CA . THR A 1 193 ? -6.233 -4.008 12.455 1.00 98.12 193 THR A CA 1
ATOM 1478 C C . THR A 1 193 ? -5.350 -3.096 11.624 1.00 98.12 193 THR A C 1
ATOM 1480 O O . THR A 1 193 ? -5.832 -2.478 10.678 1.00 98.12 193 THR A O 1
ATOM 1483 N N . LEU A 1 194 ? -4.071 -2.989 11.967 1.00 98.06 194 LEU A N 1
ATOM 1484 C CA . LEU A 1 194 ? -3.147 -2.068 11.309 1.00 98.06 194 LEU A CA 1
ATOM 1485 C C . LEU A 1 194 ? -1.961 -2.832 10.739 1.00 98.06 194 LEU A C 1
ATOM 1487 O O . LEU A 1 194 ? -1.425 -3.709 11.410 1.00 98.06 194 LEU A O 1
ATOM 1491 N N . VAL A 1 195 ? -1.520 -2.432 9.548 1.00 98.19 195 VAL A N 1
ATOM 1492 C CA . VAL A 1 195 ? -0.220 -2.797 8.982 1.00 98.19 195 VAL A CA 1
ATOM 1493 C C . VAL A 1 195 ? 0.449 -1.541 8.423 1.00 98.19 195 VAL A C 1
ATOM 1495 O O . VAL A 1 195 ? -0.093 -0.873 7.548 1.00 98.19 195 VAL A O 1
ATOM 1498 N N . ILE A 1 196 ? 1.645 -1.214 8.899 1.00 97.31 196 ILE A N 1
ATOM 1499 C CA . ILE A 1 196 ? 2.494 -0.169 8.314 1.00 97.31 196 ILE A CA 1
ATOM 1500 C C . ILE A 1 196 ? 3.765 -0.835 7.812 1.00 97.31 196 ILE A C 1
ATOM 1502 O O . ILE A 1 196 ? 4.418 -1.527 8.589 1.00 97.31 196 ILE A O 1
ATOM 1506 N N . LEU A 1 197 ? 4.127 -0.605 6.550 1.00 95.00 197 LEU A N 1
ATOM 1507 C CA . LEU A 1 197 ? 5.383 -1.077 5.964 1.00 95.00 197 LEU A CA 1
ATOM 1508 C C . LEU A 1 197 ? 6.249 0.109 5.557 1.00 95.00 197 LEU A C 1
ATOM 1510 O O . LEU A 1 197 ? 5.766 1.035 4.915 1.00 95.00 197 LEU A O 1
ATOM 1514 N N . GLU A 1 198 ? 7.534 0.068 5.888 1.00 91.75 198 GLU A N 1
ATOM 1515 C CA . GLU A 1 198 ? 8.494 1.121 5.553 1.00 91.75 198 GLU A CA 1
ATOM 1516 C C . GLU A 1 198 ? 9.870 0.539 5.172 1.00 91.75 198 GLU A C 1
ATOM 1518 O O . GLU A 1 198 ? 10.148 -0.638 5.437 1.00 91.75 198 GLU A O 1
ATOM 1523 N N . PRO A 1 199 ? 10.772 1.326 4.547 1.00 84.88 199 PRO A N 1
ATOM 1524 C CA . PRO A 1 199 ? 12.121 0.868 4.230 1.00 84.88 199 PRO A CA 1
ATOM 1525 C C . PRO A 1 199 ? 12.889 0.374 5.464 1.00 84.88 199 PRO A C 1
ATOM 1527 O O . PRO A 1 199 ? 12.852 0.988 6.526 1.00 84.88 199 PRO A O 1
ATOM 1530 N N . LEU A 1 200 ? 13.695 -0.679 5.296 1.00 81.75 200 LEU A N 1
ATOM 1531 C CA . LEU A 1 200 ? 14.585 -1.195 6.352 1.00 81.75 200 LEU A CA 1
ATOM 1532 C C . LEU A 1 200 ? 15.667 -0.188 6.793 1.00 81.75 200 LEU A C 1
ATOM 1534 O O . LEU A 1 200 ? 16.215 -0.287 7.894 1.00 81.75 200 LEU A O 1
ATOM 1538 N N . ALA A 1 201 ? 16.020 0.762 5.925 1.00 75.69 201 ALA A N 1
ATOM 1539 C CA . ALA A 1 201 ? 17.064 1.744 6.186 1.00 75.69 201 ALA A CA 1
ATOM 1540 C C . ALA A 1 201 ? 16.625 2.752 7.263 1.00 75.69 201 ALA A C 1
ATOM 1542 O O . ALA A 1 201 ? 15.877 3.690 6.990 1.00 75.69 201 ALA A O 1
ATOM 1543 N N . ARG A 1 202 ? 17.163 2.600 8.483 1.00 68.62 202 ARG A N 1
ATOM 1544 C CA . ARG A 1 202 ? 16.773 3.390 9.672 1.00 68.62 202 ARG A CA 1
ATOM 1545 C C . ARG A 1 202 ? 16.898 4.905 9.490 1.00 68.62 202 ARG A C 1
ATOM 1547 O O . ARG A 1 202 ? 16.085 5.653 10.022 1.00 68.62 202 ARG A O 1
ATOM 1554 N N . GLY A 1 203 ? 17.886 5.357 8.714 1.00 65.69 203 GLY A N 1
ATOM 1555 C CA . GLY A 1 203 ? 18.105 6.781 8.434 1.00 65.69 203 GLY A CA 1
ATOM 1556 C C . GLY A 1 203 ? 16.963 7.456 7.663 1.00 65.69 203 GLY A C 1
ATOM 1557 O O . GLY A 1 203 ? 16.853 8.677 7.693 1.00 65.69 203 GLY A O 1
ATOM 1558 N N . VAL A 1 204 ? 16.094 6.678 7.007 1.00 63.34 204 VAL A N 1
ATOM 1559 C CA . VAL A 1 204 ? 14.951 7.180 6.223 1.00 63.34 204 VAL A CA 1
ATOM 1560 C C . VAL A 1 204 ? 13.687 7.320 7.085 1.00 63.34 204 VAL A C 1
ATOM 1562 O O . VAL A 1 204 ? 12.776 8.069 6.738 1.00 63.34 204 VAL A O 1
ATOM 1565 N N . THR A 1 205 ? 13.635 6.660 8.245 1.00 63.50 205 THR A N 1
ATOM 1566 C CA . THR A 1 205 ? 12.469 6.641 9.144 1.00 63.50 205 THR A CA 1
ATOM 1567 C C . THR A 1 205 ? 12.845 7.009 10.586 1.00 63.50 205 THR A C 1
ATOM 1569 O O . THR A 1 205 ? 12.606 6.221 11.504 1.00 63.50 205 THR A O 1
ATOM 1572 N N . PRO A 1 206 ? 13.394 8.212 10.847 1.00 74.06 206 PRO A N 1
ATOM 1573 C CA . PRO A 1 206 ? 13.790 8.620 12.202 1.00 74.06 206 PRO A CA 1
ATOM 1574 C C . PRO A 1 206 ? 12.599 8.761 13.167 1.00 74.06 206 PRO A C 1
ATOM 1576 O O . PRO A 1 206 ? 12.777 8.901 14.369 1.00 74.06 206 PRO A O 1
ATOM 1579 N N . TRP A 1 207 ? 11.372 8.748 12.641 1.00 83.50 207 TRP A N 1
ATOM 1580 C CA . TRP A 1 207 ? 10.127 8.805 13.404 1.00 83.50 207 TRP A CA 1
ATOM 1581 C C . TRP A 1 207 ? 9.668 7.442 13.939 1.00 83.50 207 TRP A C 1
ATOM 1583 O O . TRP A 1 207 ? 8.737 7.400 14.740 1.00 83.50 207 TRP A O 1
ATOM 1593 N N . TRP A 1 208 ? 10.271 6.345 13.473 1.00 88.06 208 TRP A N 1
ATOM 1594 C CA . TRP A 1 208 ? 9.761 4.999 13.710 1.00 88.06 208 TRP A CA 1
ATOM 1595 C C . TRP A 1 208 ? 9.738 4.623 15.188 1.00 88.06 208 TRP A C 1
ATOM 1597 O O . TRP A 1 208 ? 8.700 4.213 15.692 1.00 88.06 208 TRP A O 1
ATOM 1607 N N . ASP A 1 209 ? 10.860 4.794 15.886 1.00 87.81 209 ASP A N 1
ATOM 1608 C CA . ASP A 1 209 ? 11.006 4.300 17.259 1.00 87.81 209 ASP A CA 1
ATOM 1609 C C . ASP A 1 209 ? 10.028 5.025 18.204 1.00 87.81 209 ASP A C 1
ATOM 1611 O O . ASP A 1 209 ? 9.288 4.383 18.945 1.00 87.81 209 ASP A O 1
ATOM 1615 N N . GLY A 1 210 ? 9.875 6.346 18.050 1.00 87.19 210 GLY A N 1
ATOM 1616 C CA . GLY A 1 210 ? 8.855 7.105 18.784 1.00 87.19 210 GLY A CA 1
ATOM 1617 C C . GLY A 1 210 ? 7.411 6.717 18.425 1.00 87.19 210 GLY A C 1
ATOM 1618 O O . GLY A 1 210 ? 6.511 6.841 19.254 1.00 87.19 210 GLY A O 1
ATOM 1619 N N . CYS A 1 211 ? 7.157 6.223 17.208 1.00 89.06 211 CYS A N 1
ATOM 1620 C CA . CYS A 1 211 ? 5.851 5.667 16.851 1.00 89.06 211 CYS A CA 1
ATOM 1621 C C . CYS A 1 211 ? 5.599 4.315 17.532 1.00 89.06 211 CYS A C 1
ATOM 1623 O O . CYS A 1 211 ? 4.486 4.083 18.001 1.00 89.06 211 CYS A O 1
ATOM 1625 N N . VAL A 1 212 ? 6.607 3.439 17.592 1.00 91.19 212 VAL A N 1
ATOM 1626 C CA . VAL A 1 212 ? 6.518 2.153 18.301 1.00 91.19 212 VAL A CA 1
ATOM 1627 C C . VAL A 1 212 ? 6.175 2.395 19.762 1.00 91.19 212 VAL A C 1
ATOM 1629 O O . VAL A 1 212 ? 5.189 1.854 20.252 1.00 91.19 212 VAL A O 1
ATOM 1632 N N . GLU A 1 213 ? 6.935 3.259 20.434 1.00 91.88 213 GLU A N 1
ATOM 1633 C CA . GLU A 1 213 ? 6.720 3.599 21.843 1.00 91.88 213 GLU A CA 1
ATOM 1634 C C . GLU A 1 213 ? 5.313 4.149 22.086 1.00 91.88 213 GLU A C 1
ATOM 1636 O O . GLU A 1 213 ? 4.613 3.706 22.997 1.00 91.88 213 GLU A O 1
ATOM 1641 N N . ARG A 1 214 ? 4.858 5.070 21.227 1.00 90.56 214 ARG A N 1
ATOM 1642 C CA . ARG A 1 214 ? 3.523 5.668 21.332 1.00 90.56 214 ARG A CA 1
ATOM 1643 C C . ARG A 1 214 ? 2.404 4.639 21.196 1.00 90.56 214 ARG A C 1
ATOM 1645 O O . ARG A 1 214 ? 1.391 4.756 21.881 1.00 90.56 214 ARG A O 1
ATOM 1652 N N . LEU A 1 215 ? 2.546 3.686 20.277 1.00 93.88 215 LEU A N 1
ATOM 1653 C CA . LEU A 1 215 ? 1.482 2.740 19.944 1.00 93.88 215 LEU A CA 1
ATOM 1654 C C . LEU A 1 215 ? 1.586 1.407 20.698 1.00 93.88 215 LEU A C 1
ATOM 1656 O O . LEU A 1 215 ? 0.643 0.617 20.646 1.00 93.88 215 LEU A O 1
ATOM 1660 N N . ALA A 1 216 ? 2.669 1.158 21.439 1.00 93.31 216 ALA A N 1
ATOM 1661 C CA . ALA A 1 216 ? 2.844 -0.050 22.246 1.00 93.31 216 ALA A CA 1
ATOM 1662 C C . ALA A 1 216 ? 1.666 -0.327 23.210 1.00 93.31 216 ALA A C 1
ATOM 1664 O O . ALA A 1 216 ? 1.204 -1.469 23.247 1.00 93.31 216 ALA A O 1
ATOM 1665 N N . PRO A 1 217 ? 1.064 0.671 23.901 1.00 94.31 217 PRO A N 1
ATOM 1666 C CA . PRO A 1 217 ? -0.126 0.444 24.733 1.00 94.31 217 PRO A CA 1
ATOM 1667 C C . PRO A 1 217 ? -1.359 -0.053 23.962 1.00 94.31 217 PRO A C 1
ATOM 1669 O O . PRO A 1 217 ? -2.314 -0.535 24.567 1.00 94.31 217 PRO A O 1
ATOM 1672 N N . ARG A 1 218 ? -1.369 0.066 22.628 1.00 95.06 218 ARG A N 1
ATOM 1673 C CA . ARG A 1 218 ? -2.423 -0.462 21.748 1.00 95.06 218 ARG A CA 1
ATOM 1674 C C . ARG A 1 218 ? -2.152 -1.890 21.271 1.00 95.06 218 ARG A C 1
ATOM 1676 O O . ARG A 1 218 ? -2.947 -2.417 20.496 1.00 95.06 218 ARG A O 1
ATOM 1683 N N . GLY A 1 219 ? -1.062 -2.511 21.724 1.00 93.88 219 GLY A N 1
ATOM 1684 C CA . GLY A 1 219 ? -0.649 -3.851 21.311 1.00 93.88 219 GLY A CA 1
ATOM 1685 C C . GLY A 1 219 ? 0.043 -3.888 19.949 1.00 93.88 219 GLY A C 1
ATOM 1686 O O . GLY A 1 219 ? 0.058 -4.938 19.319 1.00 93.88 219 GLY A O 1
ATOM 1687 N N . ILE A 1 220 ? 0.580 -2.758 19.474 1.00 94.69 220 ILE A N 1
ATOM 1688 C CA . ILE A 1 220 ? 1.381 -2.737 18.246 1.00 94.69 220 ILE A CA 1
ATOM 1689 C C . ILE A 1 220 ? 2.713 -3.445 18.481 1.00 94.69 220 ILE A C 1
ATOM 1691 O O . ILE A 1 220 ? 3.420 -3.167 19.450 1.00 94.69 220 ILE A O 1
ATOM 1695 N N . VAL A 1 221 ? 3.069 -4.307 17.537 1.00 92.94 221 VAL A N 1
ATOM 1696 C CA . VAL A 1 221 ? 4.352 -4.997 17.468 1.00 92.94 221 VAL A CA 1
ATOM 1697 C C . VAL A 1 221 ? 5.149 -4.441 16.292 1.00 92.94 221 VAL A C 1
ATOM 1699 O O . VAL A 1 221 ? 4.610 -4.202 15.211 1.00 92.94 221 VAL A O 1
ATOM 1702 N N . SER A 1 222 ? 6.444 -4.218 16.515 1.00 92.62 222 SER A N 1
ATOM 1703 C CA . SER A 1 222 ? 7.398 -3.850 15.469 1.00 92.62 222 SER A CA 1
ATOM 1704 C C . SER A 1 222 ? 8.256 -5.054 15.108 1.00 92.62 222 SER A C 1
ATOM 1706 O O . SER A 1 222 ? 8.764 -5.734 15.996 1.00 92.62 222 SER A O 1
ATOM 1708 N N . GLY A 1 223 ? 8.500 -5.259 13.817 1.00 88.56 223 GLY A N 1
ATOM 1709 C CA . GLY A 1 223 ? 9.387 -6.310 13.323 1.00 88.56 223 GLY A CA 1
ATOM 1710 C C . GLY A 1 223 ? 10.072 -5.920 12.019 1.00 88.56 223 GLY A C 1
ATOM 1711 O O . GLY A 1 223 ? 9.566 -5.092 11.263 1.00 88.56 223 GLY A O 1
ATOM 1712 N N . ASP A 1 224 ? 11.225 -6.525 11.752 1.00 90.50 224 ASP A N 1
ATOM 1713 C CA . ASP A 1 224 ? 11.880 -6.455 10.447 1.00 90.50 224 ASP A CA 1
ATOM 1714 C C . ASP A 1 224 ? 11.583 -7.762 9.711 1.00 90.50 224 ASP A C 1
ATOM 1716 O O . ASP A 1 224 ? 11.918 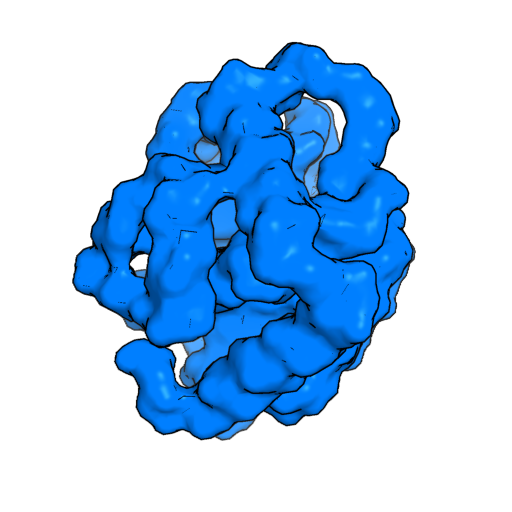-8.840 10.201 1.00 90.50 224 ASP A O 1
ATOM 1720 N N . VAL A 1 225 ? 10.998 -7.672 8.520 1.00 87.88 225 VAL A N 1
ATOM 1721 C CA . VAL A 1 225 ? 10.831 -8.826 7.637 1.00 87.88 225 VAL A CA 1
ATOM 1722 C C . VAL A 1 225 ? 11.892 -8.742 6.556 1.00 87.88 225 VAL A C 1
ATOM 1724 O O . VAL A 1 225 ? 12.019 -7.729 5.865 1.00 87.88 225 VAL A O 1
ATOM 1727 N N . LYS A 1 226 ? 12.664 -9.816 6.414 1.00 86.44 226 LYS A N 1
ATOM 1728 C CA . LYS A 1 226 ? 13.597 -10.035 5.311 1.00 86.44 226 LYS A CA 1
ATOM 1729 C C . LYS A 1 226 ? 13.319 -11.412 4.751 1.00 86.44 226 LYS A C 1
ATOM 1731 O O . LYS A 1 226 ? 13.259 -12.379 5.503 1.00 86.44 226 LYS A O 1
ATOM 1736 N N . THR A 1 227 ? 13.155 -11.485 3.445 1.00 72.50 227 THR A N 1
ATOM 1737 C CA . THR A 1 227 ? 12.895 -12.740 2.754 1.00 72.50 227 THR A CA 1
ATOM 1738 C C . THR A 1 227 ? 14.057 -13.057 1.832 1.00 72.50 227 THR A C 1
ATOM 1740 O O . THR A 1 227 ? 14.565 -12.191 1.112 1.00 72.50 227 THR A O 1
ATOM 1743 N N . ASP A 1 228 ? 14.456 -14.322 1.849 1.00 68.44 228 ASP A N 1
ATOM 1744 C CA . ASP A 1 228 ? 15.428 -14.892 0.919 1.00 68.44 228 ASP A CA 1
ATOM 1745 C C . ASP A 1 228 ? 14.724 -15.484 -0.309 1.00 68.44 228 ASP A C 1
ATOM 1747 O O . ASP A 1 228 ? 15.141 -16.509 -0.843 1.00 68.44 228 ASP A O 1
ATOM 1751 N N . THR A 1 229 ? 13.627 -14.863 -0.748 1.00 65.19 229 THR A N 1
ATOM 1752 C CA . THR A 1 229 ? 12.869 -15.379 -1.884 1.00 65.19 229 THR A CA 1
ATOM 1753 C C . THR A 1 229 ? 13.437 -14.887 -3.203 1.00 65.19 229 THR A C 1
ATOM 1755 O O . THR A 1 229 ? 13.607 -13.684 -3.411 1.00 65.19 229 THR A O 1
ATOM 1758 N N . ASP A 1 230 ? 13.629 -15.827 -4.123 1.00 71.75 230 ASP A N 1
ATOM 1759 C CA . ASP A 1 230 ? 13.884 -15.529 -5.521 1.00 71.75 230 ASP A CA 1
ATOM 1760 C C . ASP A 1 230 ? 12.714 -14.754 -6.140 1.00 71.75 230 ASP A C 1
ATOM 1762 O O . ASP A 1 230 ? 11.528 -15.060 -5.943 1.00 71.75 230 ASP A O 1
ATOM 1766 N N . LEU A 1 231 ? 13.060 -13.738 -6.925 1.00 76.00 231 LEU A N 1
ATOM 1767 C CA . LEU A 1 231 ? 12.087 -12.999 -7.709 1.00 76.00 231 LEU A CA 1
ATOM 1768 C C . LEU A 1 231 ? 11.539 -13.893 -8.838 1.00 76.00 231 LEU A C 1
ATOM 1770 O O . LEU A 1 231 ? 12.297 -14.638 -9.460 1.00 76.00 231 LEU A O 1
ATOM 1774 N N . PRO A 1 232 ? 10.235 -13.810 -9.162 1.00 77.50 232 PRO A N 1
ATOM 1775 C CA . PRO A 1 232 ? 9.693 -14.403 -10.381 1.00 77.50 232 PRO A CA 1
ATOM 1776 C C . PRO A 1 232 ? 10.525 -14.027 -11.614 1.00 77.50 232 PRO A C 1
ATOM 1778 O O . PRO A 1 232 ? 10.966 -12.884 -11.726 1.00 77.50 232 PRO A O 1
ATOM 1781 N N . ALA A 1 233 ? 10.685 -14.956 -12.562 1.00 74.69 233 ALA A N 1
ATOM 1782 C CA . ALA A 1 233 ? 11.618 -14.824 -13.689 1.00 74.69 233 ALA A CA 1
ATOM 1783 C C . ALA A 1 233 ? 11.576 -13.475 -14.449 1.00 74.69 233 ALA A C 1
ATOM 1785 O O . ALA A 1 233 ? 12.651 -12.939 -14.737 1.00 74.69 233 ALA A O 1
ATOM 1786 N N . PRO A 1 234 ? 10.402 -12.862 -14.734 1.00 72.88 234 PRO A N 1
ATOM 1787 C CA . PRO A 1 234 ? 10.370 -11.535 -15.351 1.00 72.88 234 PRO A CA 1
ATOM 1788 C C . PRO A 1 234 ? 11.082 -10.477 -14.496 1.00 72.88 234 PRO A C 1
ATOM 1790 O O . PRO A 1 234 ? 11.929 -9.744 -15.002 1.00 72.88 234 PRO A O 1
ATOM 1793 N N . LEU A 1 235 ? 10.816 -10.452 -13.187 1.00 75.94 235 LEU A N 1
ATOM 1794 C CA . LEU A 1 235 ? 11.416 -9.512 -12.236 1.00 75.94 235 LEU A CA 1
ATOM 1795 C C . LEU A 1 235 ? 12.897 -9.800 -11.992 1.00 75.94 235 LEU A C 1
ATOM 1797 O O . LEU A 1 235 ? 13.685 -8.857 -11.906 1.00 75.94 235 LEU A O 1
ATOM 1801 N N . ASP A 1 236 ? 13.281 -11.078 -11.924 1.00 75.50 236 ASP A N 1
ATOM 1802 C CA . ASP A 1 236 ? 14.684 -11.474 -11.770 1.00 75.50 236 ASP A CA 1
ATOM 1803 C C . ASP A 1 236 ? 15.532 -10.932 -12.927 1.00 75.50 236 ASP A C 1
ATOM 1805 O O . ASP A 1 236 ? 16.547 -10.272 -12.695 1.00 75.50 236 ASP A O 1
ATOM 1809 N N . SER A 1 237 ? 15.035 -11.056 -14.165 1.00 73.00 237 SER A N 1
ATOM 1810 C CA . SER A 1 237 ? 15.716 -10.537 -15.360 1.00 73.00 237 SER A CA 1
ATOM 1811 C C . SER A 1 237 ? 15.939 -9.016 -15.345 1.00 73.00 237 SER A C 1
ATOM 1813 O O . SER A 1 237 ? 16.868 -8.511 -15.979 1.00 73.00 237 SER A O 1
ATOM 1815 N N . PHE A 1 238 ? 15.114 -8.270 -14.602 1.00 71.62 238 PHE A N 1
ATOM 1816 C CA . PHE A 1 238 ? 15.231 -6.819 -14.449 1.00 71.62 238 PHE A CA 1
ATOM 1817 C C . PHE A 1 238 ? 16.053 -6.405 -13.222 1.00 71.62 238 PHE A C 1
ATOM 1819 O O . PHE A 1 238 ? 16.594 -5.298 -13.200 1.00 71.62 238 PHE A O 1
ATOM 1826 N N . SER A 1 239 ? 16.178 -7.272 -12.215 1.00 65.94 239 SER A N 1
ATOM 1827 C CA . SER A 1 239 ? 16.868 -6.965 -10.957 1.00 65.94 239 SER A CA 1
ATOM 1828 C C . SER A 1 239 ? 18.368 -6.701 -11.144 1.00 65.94 239 SER A C 1
ATOM 1830 O O . SER A 1 239 ? 18.884 -5.722 -10.598 1.00 65.94 239 SER A O 1
ATOM 1832 N N . ASP A 1 240 ? 19.034 -7.473 -12.014 1.00 65.31 240 ASP A N 1
ATOM 1833 C CA . ASP A 1 240 ? 20.436 -7.269 -12.416 1.00 65.31 240 ASP A CA 1
ATOM 1834 C C . ASP A 1 240 ? 20.657 -5.880 -13.017 1.00 65.31 240 ASP A C 1
ATOM 1836 O O . ASP A 1 240 ? 21.630 -5.180 -12.731 1.00 65.31 240 ASP A O 1
ATOM 1840 N N . ALA A 1 241 ? 19.706 -5.441 -13.837 1.00 61.19 241 ALA A N 1
ATOM 1841 C CA . ALA A 1 241 ? 19.732 -4.119 -14.425 1.00 61.19 241 ALA A CA 1
ATOM 1842 C C . ALA A 1 241 ? 19.508 -3.009 -13.386 1.00 61.19 241 ALA A C 1
ATOM 1844 O O . ALA A 1 241 ? 20.067 -1.927 -13.554 1.00 61.19 241 ALA A O 1
ATOM 1845 N N . ALA A 1 242 ? 18.721 -3.263 -12.340 1.00 60.53 242 ALA A N 1
ATOM 1846 C CA . ALA A 1 242 ? 18.327 -2.294 -11.320 1.00 60.53 242 ALA A CA 1
ATOM 1847 C C . ALA A 1 242 ? 19.379 -2.057 -10.224 1.00 60.53 242 ALA A C 1
ATOM 1849 O O . ALA A 1 242 ? 19.180 -1.162 -9.398 1.00 60.53 242 ALA A O 1
ATOM 1850 N N . GLY A 1 243 ? 20.455 -2.854 -10.188 1.00 58.34 243 GLY A N 1
ATOM 1851 C CA . GLY A 1 243 ? 21.442 -2.838 -9.102 1.00 58.34 243 GLY A CA 1
ATOM 1852 C C . GLY A 1 243 ? 20.893 -3.367 -7.771 1.00 58.34 243 GLY A C 1
ATOM 1853 O O . GLY A 1 243 ? 21.501 -3.148 -6.723 1.00 58.34 243 GLY A O 1
ATOM 1854 N N . PHE A 1 244 ? 19.738 -4.042 -7.794 1.00 59.28 244 PHE A N 1
ATOM 1855 C CA . PHE A 1 244 ? 19.168 -4.686 -6.616 1.00 59.28 244 PHE A CA 1
ATOM 1856 C C . PHE A 1 244 ? 19.917 -5.990 -6.341 1.00 59.28 244 PHE A C 1
ATOM 1858 O O . PHE A 1 244 ? 20.161 -6.780 -7.252 1.00 59.28 244 PHE A O 1
ATOM 1865 N N . ARG A 1 245 ? 20.271 -6.251 -5.077 1.00 56.03 245 ARG A N 1
ATOM 1866 C CA . ARG A 1 245 ? 20.735 -7.591 -4.699 1.00 56.03 245 ARG A CA 1
ATOM 1867 C C . ARG A 1 245 ? 19.556 -8.551 -4.855 1.00 56.03 245 ARG A C 1
ATOM 1869 O O . ARG A 1 245 ? 18.499 -8.305 -4.287 1.00 56.03 245 ARG A O 1
ATOM 1876 N N . LYS A 1 246 ? 19.766 -9.647 -5.590 1.00 51.50 246 LYS A N 1
ATOM 1877 C CA . LYS A 1 246 ? 18.763 -10.684 -5.908 1.00 51.50 246 LYS A CA 1
ATOM 1878 C C . LYS A 1 246 ? 18.095 -11.338 -4.689 1.00 51.50 246 LYS A C 1
ATOM 1880 O O . LYS A 1 246 ? 17.101 -12.029 -4.846 1.00 51.50 246 LYS A O 1
ATOM 1885 N N . LYS A 1 247 ? 18.643 -11.127 -3.487 1.00 49.41 247 LYS A N 1
ATOM 1886 C CA . LYS A 1 247 ? 18.163 -11.667 -2.212 1.00 49.41 247 LYS A CA 1
ATOM 1887 C C . LYS A 1 247 ? 17.881 -10.528 -1.238 1.00 49.41 247 LYS A C 1
ATOM 1889 O O . LYS A 1 247 ? 18.715 -9.627 -1.105 1.00 49.41 247 LYS A O 1
ATOM 1894 N N . GLY A 1 248 ? 16.746 -10.593 -0.544 1.00 58.34 248 GLY A N 1
ATOM 1895 C CA . GLY A 1 248 ? 16.399 -9.646 0.513 1.00 58.34 248 GLY A CA 1
ATOM 1896 C C . GLY A 1 248 ? 15.310 -8.649 0.132 1.00 58.34 248 GLY A C 1
ATOM 1897 O O . GLY A 1 248 ? 15.510 -7.445 0.303 1.00 58.34 248 GLY A O 1
ATOM 1898 N N . LEU A 1 249 ? 14.146 -9.126 -0.328 1.00 72.75 249 LEU A N 1
ATOM 1899 C CA . LEU A 1 249 ? 12.940 -8.307 -0.189 1.00 72.75 249 LEU A CA 1
ATOM 1900 C C . LEU A 1 249 ? 12.691 -8.113 1.301 1.00 72.75 249 LEU A C 1
ATOM 1902 O O . LEU A 1 249 ? 12.713 -9.082 2.065 1.00 72.75 249 LEU A O 1
ATOM 1906 N N . GLY A 1 250 ? 12.472 -6.878 1.726 1.00 85.19 250 GLY A N 1
ATOM 1907 C CA . GLY A 1 250 ? 12.254 -6.632 3.133 1.00 85.19 250 GLY A CA 1
ATOM 1908 C C . GLY A 1 250 ? 11.692 -5.265 3.434 1.00 85.19 250 GLY A C 1
ATOM 1909 O O . GLY A 1 250 ? 11.905 -4.290 2.712 1.00 85.19 250 GLY A O 1
ATOM 1910 N N . ALA A 1 251 ? 10.970 -5.228 4.537 1.00 90.31 251 ALA A N 1
ATOM 1911 C CA . ALA A 1 251 ? 10.344 -4.042 5.062 1.00 90.31 251 ALA A CA 1
ATOM 1912 C C . ALA A 1 251 ? 10.431 -4.083 6.577 1.00 90.31 251 ALA A C 1
ATOM 1914 O O . ALA A 1 251 ? 10.406 -5.145 7.208 1.00 90.31 251 ALA A O 1
ATOM 1915 N N . ARG A 1 252 ? 10.498 -2.897 7.156 1.00 91.38 252 ARG A N 1
ATOM 1916 C CA . ARG A 1 252 ? 10.164 -2.731 8.552 1.00 91.38 252 ARG A CA 1
ATOM 1917 C C . ARG A 1 252 ? 8.647 -2.662 8.674 1.00 91.38 252 ARG A C 1
ATOM 1919 O O . ARG A 1 252 ? 8.008 -1.991 7.867 1.00 91.38 252 ARG A O 1
ATOM 1926 N N . CYS A 1 253 ? 8.090 -3.345 9.663 1.00 94.75 253 CYS A N 1
ATOM 1927 C CA . CYS A 1 253 ? 6.654 -3.514 9.818 1.00 94.75 253 CYS A CA 1
ATOM 1928 C C . CYS A 1 253 ? 6.185 -3.097 11.217 1.00 94.75 253 CYS A C 1
ATOM 1930 O O . CYS A 1 253 ? 6.793 -3.502 12.208 1.00 94.75 253 CYS A O 1
ATOM 1932 N N . LEU A 1 254 ? 5.094 -2.328 11.296 1.00 94.75 254 LEU A N 1
ATOM 1933 C CA . LEU A 1 254 ? 4.247 -2.235 12.493 1.00 94.75 254 LEU A CA 1
ATOM 1934 C C . LEU A 1 254 ? 2.957 -2.980 12.214 1.00 94.75 254 LEU A C 1
ATOM 1936 O O . LEU A 1 254 ? 2.348 -2.757 11.168 1.00 94.75 254 LEU A O 1
ATOM 1940 N N . HIS A 1 255 ? 2.515 -3.809 13.149 1.00 95.62 255 HIS A N 1
ATOM 1941 C CA . HIS A 1 255 ? 1.230 -4.479 13.018 1.00 95.62 255 HIS A CA 1
ATOM 1942 C C . HIS A 1 255 ? 0.547 -4.724 14.362 1.00 95.62 255 HIS A C 1
ATOM 1944 O O . HIS A 1 255 ? 1.189 -4.668 15.412 1.00 95.62 255 HIS A O 1
ATOM 1950 N N . ARG A 1 256 ? -0.761 -4.980 14.307 1.00 92.88 256 ARG A N 1
ATOM 1951 C CA . ARG A 1 256 ? -1.599 -5.435 15.423 1.00 92.88 256 ARG A CA 1
ATOM 1952 C C . ARG A 1 256 ? -2.543 -6.519 14.942 1.00 92.88 256 ARG A C 1
ATOM 1954 O O . ARG A 1 256 ? -3.123 -6.306 13.856 1.00 92.88 256 ARG A O 1
#

Nearest PDB structures (foldseek):
  3dul-assembly1_A  TM=5.735E-01  e=1.412E-05  Bacillus cereus ATCC 10987
  3dul-assembly1_B  TM=5.456E-01  e=4.697E-05  Bacillus cereus ATCC 10987
  3a4t-assembly2_B  TM=5.649E-01  e=4.001E-04  Methanocaldococcus jannaschii
  8c9t-assembly2_B  TM=5.151E-01  e=7.489E-04  Streptomyces avermitilis MA-4680 = NBRC 14893
  7cvx-assembly1_B  TM=4.792E-01  e=1.728E-03  Niastella koreensis GR20-10